Protein AF-A0A7S1V3H7-F1 (afdb_monomer_lite)

Organism: NCBI:txid210454

Sequence (194 aa):
CCPSSNDQQIHNTKDNTVNNDGTNNNNHAANDVPPNDVPPNDVPPNNEPPNNEPPTNDPVITSVREAEPFNEYVENDYILCATFPQVFLFGKAYGCKAGLSPKMIRHLLLQFSTVPQSNTELMFYLFNQQQRHANAQGISSKVKSNPTAFKEFCEMYKSQQFEHITRVAALNPRSKEAKEVLARVQPVLRIAGR

Radius of gyration: 33.1 Å; chains: 1; bounding box: 89×70×66 Å

pLDDT: mean 76.02, std 24.43, range [25.75, 96.62]

Secondary structure (DSSP, 8-state):
--------------------------------PPP--PPP-----------------------PPPSS---TTTSHHHHHHHH-TTT-TTS-----SSSPPHHHHHHHHT-TT-HHHH-HHHHHHHHHHHHHHHHHHHHHHHHHH-HHHHHHHHHHHT-HHHHHHHHHHHH-TTSHHHHHHHHHHHHHHTTTT-

Structure (mmCIF, N/CA/C/O backbone):
data_AF-A0A7S1V3H7-F1
#
_entry.id   AF-A0A7S1V3H7-F1
#
loop_
_atom_site.group_PDB
_atom_site.id
_atom_site.type_symbol
_atom_site.label_atom_id
_atom_site.label_alt_id
_atom_site.label_comp_id
_atom_site.label_asym_id
_atom_site.label_entity_id
_atom_site.label_seq_id
_atom_site.pdbx_PDB_ins_code
_atom_site.Cartn_x
_atom_site.Cartn_y
_atom_site.Cartn_z
_atom_site.occupancy
_atom_site.B_iso_or_equiv
_atom_site.auth_seq_id
_atom_site.auth_comp_id
_atom_site.auth_asym_id
_atom_site.auth_atom_id
_atom_site.pdbx_PDB_model_num
ATOM 1 N N . CYS A 1 1 ? -40.268 -18.344 -18.313 1.00 33.25 1 CYS A N 1
ATOM 2 C CA . CYS A 1 1 ? -41.460 -19.103 -18.728 1.00 33.25 1 CYS A CA 1
ATOM 3 C C . CYS A 1 1 ? -41.075 -20.549 -18.978 1.00 33.25 1 CYS A C 1
ATOM 5 O O . CYS A 1 1 ? -40.151 -20.771 -19.749 1.00 33.25 1 CYS A O 1
ATOM 7 N N . CYS A 1 2 ? -41.838 -21.452 -18.353 1.00 30.77 2 CYS A N 1
ATOM 8 C CA . CYS A 1 2 ? -41.907 -22.905 -18.562 1.00 30.77 2 CYS A CA 1
ATOM 9 C C . CYS A 1 2 ? -40.787 -23.771 -17.914 1.00 30.77 2 CYS A C 1
ATOM 11 O O . CYS A 1 2 ? -39.653 -23.315 -17.827 1.00 30.77 2 CYS A O 1
ATOM 13 N N . PRO A 1 3 ? -41.120 -24.970 -17.379 1.00 39.97 3 PRO A N 1
ATOM 14 C CA . PRO A 1 3 ? -41.586 -25.106 -15.987 1.00 39.97 3 PRO A CA 1
ATOM 15 C C . PRO A 1 3 ? -41.135 -26.413 -15.270 1.00 39.97 3 PRO A C 1
ATOM 17 O O . PRO A 1 3 ? -40.443 -27.252 -15.835 1.00 39.97 3 PRO A O 1
ATOM 20 N N . SER A 1 4 ? -41.661 -26.576 -14.048 1.00 31.66 4 SER A N 1
ATOM 21 C CA . SER A 1 4 ? -42.136 -27.830 -13.428 1.00 31.66 4 SER A CA 1
ATOM 22 C C . SER A 1 4 ? -41.236 -28.591 -12.449 1.00 31.66 4 SER A C 1
ATOM 24 O O . SER A 1 4 ? -40.308 -29.311 -12.802 1.00 31.66 4 SER A O 1
ATOM 26 N N . SER A 1 5 ? -41.670 -28.455 -11.196 1.00 30.78 5 SER A N 1
ATOM 27 C CA . SER A 1 5 ? -41.522 -29.295 -10.014 1.00 30.78 5 SER A CA 1
ATOM 28 C C . SER A 1 5 ? -41.630 -30.805 -10.248 1.00 30.78 5 SER A C 1
ATOM 30 O O . SER A 1 5 ? -42.370 -31.255 -11.119 1.00 30.78 5 SER A O 1
ATOM 32 N N . ASN A 1 6 ? -41.037 -31.570 -9.328 1.00 28.92 6 ASN A N 1
ATOM 33 C CA . ASN A 1 6 ? -41.773 -32.629 -8.641 1.00 28.92 6 ASN A CA 1
ATOM 34 C C . ASN A 1 6 ? -41.181 -32.888 -7.249 1.00 28.92 6 ASN A C 1
ATOM 36 O O . ASN A 1 6 ? -40.019 -33.263 -7.106 1.00 28.92 6 ASN A O 1
ATOM 40 N N . ASP A 1 7 ? -42.029 -32.678 -6.244 1.00 29.70 7 ASP A N 1
ATOM 41 C CA . ASP A 1 7 ? -41.948 -33.283 -4.922 1.00 29.70 7 ASP A CA 1
ATOM 42 C C . ASP A 1 7 ? -42.103 -34.805 -5.035 1.00 29.70 7 ASP A C 1
ATOM 44 O O . ASP A 1 7 ? -42.927 -35.281 -5.815 1.00 29.70 7 ASP A O 1
ATOM 48 N N . GLN A 1 8 ? -41.394 -35.564 -4.196 1.00 31.91 8 GLN A N 1
ATOM 49 C CA . GLN A 1 8 ? -42.034 -36.520 -3.288 1.00 31.91 8 GLN A CA 1
ATOM 50 C C . GLN A 1 8 ? -41.049 -37.078 -2.257 1.00 31.91 8 GLN A C 1
ATOM 52 O O . GLN A 1 8 ? -39.838 -37.151 -2.443 1.00 31.91 8 GLN A O 1
ATOM 57 N N . GLN A 1 9 ? -41.644 -37.405 -1.123 1.00 28.00 9 GLN A N 1
ATOM 58 C CA . GLN A 1 9 ? -41.094 -37.579 0.208 1.00 28.00 9 GLN A CA 1
ATOM 59 C C . GLN A 1 9 ? -41.318 -39.052 0.625 1.00 28.00 9 GLN A C 1
ATOM 61 O O . GLN A 1 9 ? -42.222 -39.693 0.099 1.00 28.00 9 GLN A O 1
ATOM 66 N N . ILE A 1 10 ? -40.594 -39.507 1.662 1.00 29.12 10 ILE A N 1
ATOM 67 C CA . ILE A 1 10 ? -40.968 -40.587 2.613 1.00 29.12 10 ILE A CA 1
ATOM 68 C C . ILE A 1 10 ? -40.657 -42.048 2.192 1.00 29.12 10 ILE A C 1
ATOM 70 O O . ILE A 1 10 ? -41.337 -42.608 1.346 1.00 29.12 10 ILE A O 1
ATOM 74 N N . HIS A 1 11 ? -39.743 -42.735 2.907 1.00 27.27 11 HIS A N 1
ATOM 75 C CA . HIS A 1 11 ? -40.116 -43.668 3.993 1.00 27.27 11 HIS A CA 1
ATOM 76 C C . HIS A 1 11 ? -38.921 -44.153 4.847 1.00 27.27 11 HIS A C 1
ATOM 78 O O . HIS A 1 11 ? -37.815 -44.365 4.362 1.00 27.27 11 HIS A O 1
ATOM 84 N N . ASN A 1 12 ? -39.202 -44.300 6.145 1.00 25.75 12 ASN A N 1
ATOM 85 C CA . ASN A 1 12 ? -38.359 -44.779 7.246 1.00 25.75 12 ASN A CA 1
ATOM 86 C C . ASN A 1 12 ? -37.958 -46.263 7.100 1.00 25.75 12 ASN A C 1
ATOM 88 O O . ASN A 1 12 ? -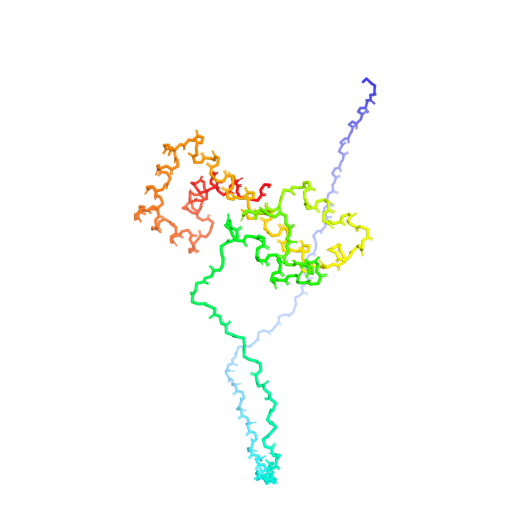38.685 -47.012 6.448 1.00 25.75 12 ASN A O 1
ATOM 92 N N . THR A 1 13 ? -36.973 -46.728 7.895 1.00 26.27 13 THR A N 1
ATOM 93 C CA . THR A 1 13 ? -37.189 -47.662 9.044 1.00 26.27 13 THR A CA 1
ATOM 94 C C . THR A 1 13 ? -35.955 -48.543 9.377 1.00 26.27 13 THR A C 1
ATOM 96 O O . THR A 1 13 ? -35.594 -49.412 8.597 1.00 26.27 13 THR A O 1
ATOM 99 N N . LYS A 1 14 ? -35.445 -48.349 10.611 1.00 28.00 14 LYS A N 1
ATOM 100 C CA . LYS A 1 14 ? -34.888 -49.299 11.616 1.00 28.00 14 LYS A CA 1
ATOM 101 C C . LYS A 1 14 ? -33.485 -49.932 11.508 1.00 28.00 14 LYS A C 1
ATOM 103 O O . LYS A 1 14 ? -33.162 -50.660 10.581 1.00 28.00 14 LYS A O 1
ATOM 108 N N . ASP A 1 15 ? -32.765 -49.698 12.612 1.00 26.89 15 ASP A N 1
ATOM 109 C CA . ASP A 1 15 ? -32.116 -50.645 13.533 1.00 26.89 15 ASP A CA 1
ATOM 110 C C . ASP A 1 15 ? -31.083 -51.652 13.007 1.00 26.89 15 ASP A C 1
ATOM 112 O O . ASP A 1 15 ? -31.410 -52.623 12.334 1.00 26.89 15 ASP A O 1
ATOM 116 N N . ASN A 1 16 ? -29.848 -51.517 13.507 1.00 29.55 16 ASN A N 1
ATOM 117 C CA . ASN A 1 16 ? -29.200 -52.638 14.189 1.00 29.55 16 ASN A CA 1
ATOM 118 C C . ASN A 1 16 ? -28.081 -52.164 15.128 1.00 29.55 16 ASN A C 1
ATOM 120 O O . ASN A 1 16 ? -27.004 -51.752 14.700 1.00 29.55 16 ASN A O 1
ATOM 124 N N . THR A 1 17 ? -28.360 -52.280 16.425 1.00 30.39 17 THR A N 1
ATOM 125 C CA . THR A 1 17 ? -27.386 -52.289 17.517 1.00 30.39 17 THR A CA 1
ATOM 126 C C . THR A 1 17 ? -27.248 -53.740 17.965 1.00 30.39 17 THR A C 1
ATOM 128 O O . THR A 1 17 ? -28.247 -54.324 18.378 1.00 30.39 17 THR A O 1
ATOM 131 N N . VAL A 1 18 ? -26.040 -54.306 17.947 1.00 32.97 18 VAL A N 1
ATOM 132 C CA . VAL A 1 18 ? -25.671 -55.447 18.802 1.00 32.97 18 VAL A CA 1
ATOM 133 C C . VAL A 1 18 ? -24.254 -55.216 19.322 1.00 32.97 18 VAL A C 1
ATOM 135 O O . VAL A 1 18 ? -23.329 -54.957 18.556 1.00 32.97 18 VAL A O 1
ATOM 138 N N . ASN A 1 19 ? -24.158 -55.270 20.648 1.00 27.33 19 ASN A N 1
ATOM 139 C CA . ASN A 1 19 ? -22.975 -55.174 21.495 1.00 27.33 19 ASN A CA 1
ATOM 140 C C . ASN A 1 19 ? -22.393 -56.570 21.806 1.00 27.33 19 ASN A C 1
ATOM 142 O O . ASN A 1 19 ? -23.020 -57.578 21.481 1.00 27.33 19 ASN A O 1
ATOM 146 N N . ASN A 1 20 ? -21.290 -56.546 22.572 1.00 28.77 20 ASN A N 1
ATOM 147 C CA . ASN A 1 20 ? -20.684 -57.581 23.438 1.00 28.77 20 ASN A CA 1
ATOM 148 C C . ASN A 1 20 ? -19.520 -58.359 22.814 1.00 28.77 20 ASN A C 1
ATOM 150 O O . ASN A 1 20 ? -19.583 -58.748 21.656 1.00 28.77 20 ASN A O 1
ATOM 154 N N . ASP A 1 21 ? -18.430 -58.702 23.502 1.00 26.66 21 ASP A N 1
ATOM 155 C CA . ASP A 1 21 ? -17.825 -58.443 24.828 1.00 26.66 21 ASP A CA 1
ATOM 156 C C . ASP A 1 21 ? -16.351 -58.900 24.616 1.00 26.66 21 ASP A C 1
ATOM 158 O O . ASP A 1 21 ? -16.100 -59.808 23.829 1.00 26.66 21 ASP A O 1
ATOM 162 N N . GLY A 1 22 ? -15.290 -58.266 25.113 1.00 26.75 22 GLY A N 1
ATOM 163 C CA . GLY A 1 22 ? -14.937 -58.156 26.521 1.00 26.75 22 GLY A CA 1
ATOM 164 C C . GLY A 1 22 ? -13.910 -59.233 26.913 1.00 26.75 22 GLY A C 1
ATOM 165 O O . GLY A 1 22 ? -14.289 -60.340 27.273 1.00 26.75 22 GLY A O 1
ATOM 166 N N . THR A 1 23 ? -12.619 -58.887 26.943 1.00 29.81 23 THR A N 1
ATOM 167 C CA . THR A 1 23 ? -11.663 -59.496 27.887 1.00 29.81 23 THR A CA 1
ATOM 168 C C . THR A 1 23 ? -10.711 -58.433 28.418 1.00 29.81 23 THR A C 1
ATOM 170 O O . THR A 1 23 ? -9.842 -57.898 27.737 1.00 29.81 23 THR A O 1
ATOM 173 N N . ASN A 1 24 ? -10.980 -58.115 29.676 1.00 27.81 24 ASN A N 1
ATOM 174 C CA . ASN A 1 24 ? -10.261 -57.260 30.597 1.00 27.81 24 ASN A CA 1
ATOM 175 C C . ASN A 1 24 ? -9.004 -57.988 31.103 1.00 27.81 24 ASN A C 1
ATOM 177 O O . ASN A 1 24 ? -9.049 -59.207 31.244 1.00 27.81 24 ASN A O 1
ATOM 181 N N . ASN A 1 25 ? -7.935 -57.254 31.421 1.00 29.55 25 ASN A N 1
ATOM 182 C CA . ASN A 1 25 ? -7.104 -57.518 32.600 1.00 29.55 25 ASN A CA 1
ATOM 183 C C . ASN A 1 25 ? -6.185 -56.319 32.878 1.00 29.55 25 ASN A C 1
ATOM 185 O O . ASN A 1 25 ? -5.195 -56.079 32.189 1.00 29.55 25 ASN A O 1
ATOM 189 N N . ASN A 1 26 ? -6.548 -55.581 33.925 1.00 32.28 26 ASN A N 1
ATOM 190 C CA . ASN A 1 26 ? -5.721 -54.595 34.610 1.00 32.28 26 ASN A CA 1
ATOM 191 C C . ASN A 1 26 ? -4.496 -55.256 35.255 1.00 32.28 26 ASN A C 1
ATOM 193 O O . ASN A 1 26 ? -4.619 -56.359 35.777 1.00 32.28 26 ASN A O 1
ATOM 197 N N . ASN A 1 27 ? -3.381 -54.525 35.343 1.00 33.06 27 ASN A N 1
ATOM 198 C CA . ASN A 1 27 ? -2.621 -54.386 36.588 1.00 33.06 27 ASN A CA 1
ATOM 199 C C . ASN A 1 27 ? -1.748 -53.123 36.548 1.00 33.06 27 ASN A C 1
ATOM 201 O O . ASN A 1 27 ? -1.127 -52.787 35.546 1.00 33.06 27 ASN A O 1
ATOM 205 N N . HIS A 1 28 ? -1.767 -52.416 37.669 1.00 35.31 28 HIS A N 1
ATOM 206 C CA . HIS A 1 28 ? -1.139 -51.134 37.948 1.00 35.31 28 HIS A CA 1
ATOM 207 C C . HIS A 1 28 ? 0.100 -51.398 38.811 1.00 35.31 28 HIS A C 1
ATOM 209 O O . HIS A 1 28 ? -0.070 -52.014 39.859 1.00 35.31 28 HIS A O 1
ATOM 215 N N . ALA A 1 29 ? 1.298 -50.951 38.413 1.00 28.30 29 ALA A N 1
ATOM 216 C CA . ALA A 1 29 ? 2.372 -50.545 39.331 1.00 28.30 29 ALA A CA 1
ATOM 217 C C . ALA A 1 29 ? 3.659 -50.125 38.597 1.00 28.30 29 ALA A C 1
ATOM 219 O O . ALA A 1 29 ? 4.132 -50.823 37.709 1.00 28.30 29 ALA A O 1
ATOM 220 N N . ALA A 1 30 ? 4.243 -49.056 39.140 1.00 30.86 30 ALA A N 1
ATOM 221 C CA . ALA A 1 30 ? 5.670 -48.758 39.240 1.00 30.86 30 ALA A CA 1
ATOM 222 C C . ALA A 1 30 ? 6.426 -48.233 38.004 1.00 30.86 30 ALA A C 1
ATOM 224 O O . ALA A 1 30 ? 6.577 -48.875 36.973 1.00 30.86 30 ALA A O 1
ATOM 225 N N . ASN A 1 31 ? 6.927 -47.015 38.217 1.00 38.22 31 ASN A N 1
ATOM 226 C CA . ASN A 1 31 ? 7.991 -46.306 37.517 1.00 38.22 31 ASN A CA 1
ATOM 227 C C . ASN A 1 31 ? 9.173 -47.210 37.147 1.00 38.22 31 ASN A C 1
ATOM 229 O O . ASN A 1 31 ? 9.545 -48.034 37.970 1.00 38.22 31 ASN A O 1
ATOM 233 N N . ASP A 1 32 ? 9.791 -46.960 35.989 1.00 38.50 32 ASP A N 1
ATOM 234 C CA . ASP A 1 32 ? 11.249 -46.846 35.830 1.00 38.50 32 ASP A CA 1
ATOM 235 C C . ASP A 1 32 ? 11.560 -46.326 34.414 1.00 38.50 32 ASP A C 1
ATOM 237 O O . ASP A 1 32 ? 11.353 -46.999 33.405 1.00 38.50 32 ASP A O 1
ATOM 241 N N . VAL A 1 33 ? 12.014 -45.071 34.338 1.00 46.59 33 VAL A N 1
ATOM 242 C CA . VAL A 1 33 ? 12.617 -44.499 33.128 1.00 46.59 33 VAL A CA 1
ATOM 243 C C . VAL A 1 33 ? 13.994 -45.153 32.976 1.00 46.59 33 VAL A C 1
ATOM 245 O O . VAL A 1 33 ? 14.788 -45.062 33.914 1.00 46.59 33 VAL A O 1
ATOM 248 N N . PRO A 1 34 ? 14.302 -45.817 31.848 1.00 46.28 34 PRO A N 1
ATOM 249 C CA . PRO A 1 34 ? 15.607 -46.435 31.662 1.00 46.28 34 PRO A CA 1
ATOM 250 C C . PRO A 1 34 ? 16.717 -45.364 31.649 1.00 46.28 34 PRO A C 1
ATOM 252 O O . PRO A 1 34 ? 16.497 -44.270 31.117 1.00 46.28 34 PRO A O 1
ATOM 255 N N . PRO A 1 35 ? 17.900 -45.645 32.229 1.00 41.09 35 PRO A N 1
ATOM 256 C CA . PRO A 1 35 ? 19.020 -44.711 32.238 1.00 41.09 35 PRO A CA 1
ATOM 257 C C . PRO A 1 35 ? 19.445 -44.341 30.814 1.00 41.09 35 PRO A C 1
ATOM 259 O O . PRO A 1 35 ? 19.570 -45.202 29.946 1.00 41.09 35 PRO A O 1
ATOM 262 N N . ASN A 1 36 ? 19.685 -43.049 30.584 1.00 44.91 36 ASN A N 1
ATOM 263 C CA . ASN A 1 36 ? 20.357 -42.558 29.385 1.00 44.91 36 ASN A CA 1
ATOM 264 C C . ASN A 1 36 ? 21.805 -43.071 29.371 1.00 44.91 36 ASN A C 1
ATOM 266 O O . ASN A 1 36 ? 22.696 -42.423 29.923 1.00 44.91 36 ASN A O 1
ATOM 270 N N . ASP A 1 37 ? 22.043 -44.199 28.710 1.00 43.44 37 ASP A N 1
ATOM 271 C CA . ASP A 1 37 ? 23.382 -44.636 28.323 1.00 43.44 37 ASP A CA 1
ATOM 272 C C . ASP A 1 37 ? 23.871 -43.761 27.158 1.00 43.44 37 ASP A C 1
ATOM 274 O O . ASP A 1 37 ? 23.740 -44.096 25.981 1.00 43.44 37 ASP A O 1
ATOM 278 N N . VAL A 1 38 ? 24.399 -42.581 27.493 1.00 50.12 38 VAL A N 1
ATOM 279 C CA . VAL A 1 38 ? 25.186 -41.768 26.560 1.00 50.12 38 VAL A CA 1
ATOM 280 C C . VAL A 1 38 ? 26.555 -42.444 26.419 1.00 50.12 38 VAL A C 1
ATOM 282 O O . VAL A 1 38 ? 27.276 -42.534 27.416 1.00 50.12 38 VAL A O 1
ATOM 285 N N . PRO A 1 39 ? 26.942 -42.935 25.227 1.00 52.03 39 PRO A N 1
ATOM 286 C CA . PRO A 1 39 ? 28.278 -43.480 25.028 1.00 52.03 39 PRO A CA 1
ATOM 287 C C . PRO A 1 39 ? 29.333 -42.376 25.228 1.00 52.03 39 PRO A C 1
ATOM 289 O O . PRO A 1 39 ? 29.066 -41.214 24.904 1.00 52.03 39 PRO A O 1
ATOM 292 N N . PRO A 1 40 ? 30.528 -42.698 25.758 1.00 48.56 40 PRO A N 1
ATOM 293 C CA . PRO A 1 40 ? 31.607 -41.728 25.899 1.00 48.56 40 PRO A CA 1
ATOM 294 C C . PRO A 1 40 ? 31.924 -41.087 24.546 1.00 48.56 40 PRO A C 1
ATOM 296 O O . PRO A 1 40 ? 32.085 -41.782 23.546 1.00 48.56 40 PRO A O 1
ATOM 299 N N . ASN A 1 41 ? 31.996 -39.756 24.523 1.00 47.28 41 ASN A N 1
ATOM 300 C CA . ASN A 1 41 ? 32.425 -38.985 23.364 1.00 47.28 41 ASN A CA 1
ATOM 301 C C . ASN A 1 41 ? 33.849 -39.396 22.949 1.00 47.28 41 ASN A C 1
ATOM 303 O O . ASN A 1 41 ? 34.823 -38.871 23.491 1.00 47.28 41 ASN A O 1
ATOM 307 N N . ASP A 1 42 ? 33.973 -40.263 21.948 1.00 47.75 42 ASP A N 1
ATOM 308 C CA . ASP A 1 42 ? 35.193 -40.389 21.154 1.00 47.75 42 ASP A CA 1
ATOM 309 C C . ASP A 1 42 ? 35.283 -39.166 20.230 1.00 47.75 42 ASP A C 1
ATOM 311 O O . ASP A 1 42 ? 34.906 -39.206 19.060 1.00 47.75 42 ASP A O 1
ATOM 315 N N . VAL A 1 43 ? 35.736 -38.032 20.775 1.00 55.75 43 VAL A N 1
ATOM 316 C CA . VAL A 1 43 ? 36.187 -36.898 19.961 1.00 55.75 43 VAL A CA 1
ATOM 317 C C . VAL A 1 43 ? 37.555 -37.285 19.393 1.00 55.75 43 VAL A C 1
ATOM 319 O O . VAL A 1 43 ? 38.511 -37.377 20.169 1.00 55.75 43 VAL A O 1
ATOM 322 N N . PRO A 1 44 ? 37.707 -37.529 18.078 1.00 52.12 44 PRO A N 1
ATOM 323 C CA . PRO A 1 44 ? 39.033 -37.690 17.503 1.00 52.12 44 PRO A CA 1
ATOM 324 C C . PRO A 1 44 ? 39.812 -36.375 17.679 1.00 52.12 44 PRO A C 1
ATOM 326 O O . PRO A 1 44 ? 39.221 -35.298 17.571 1.00 52.12 44 PRO A O 1
ATOM 329 N N . PRO A 1 45 ? 41.125 -36.415 17.962 1.00 49.72 45 PRO A N 1
ATOM 330 C CA . PRO A 1 45 ? 41.917 -35.197 18.061 1.00 49.72 45 PRO A CA 1
ATOM 331 C C . PRO A 1 45 ? 41.836 -34.426 16.737 1.00 49.72 45 PRO A C 1
ATOM 333 O O . PRO A 1 45 ? 42.161 -34.967 15.679 1.00 49.72 45 PRO A O 1
ATOM 336 N N . ASN A 1 46 ? 41.384 -33.169 16.815 1.00 55.25 46 ASN A N 1
ATOM 337 C CA . ASN A 1 46 ? 41.377 -32.207 15.714 1.00 55.25 46 ASN A CA 1
ATOM 338 C C . ASN A 1 46 ? 42.807 -32.000 15.198 1.00 55.25 46 ASN A C 1
ATOM 340 O O . ASN A 1 46 ? 43.519 -31.114 15.663 1.00 55.25 46 ASN A O 1
ATOM 344 N N . ASN A 1 47 ? 43.202 -32.805 14.219 1.00 58.06 47 ASN A N 1
ATOM 345 C CA . ASN A 1 47 ? 44.421 -32.620 13.443 1.00 58.06 47 ASN A CA 1
ATOM 346 C C . ASN A 1 47 ? 44.060 -32.288 11.987 1.00 58.06 47 ASN A C 1
ATOM 348 O O . ASN A 1 47 ? 44.603 -32.885 11.058 1.00 58.06 47 ASN A O 1
ATOM 352 N N . GLU A 1 48 ? 43.134 -31.347 11.775 1.00 54.25 48 GLU A N 1
ATOM 353 C CA . GLU A 1 48 ? 43.047 -30.674 10.477 1.00 54.25 48 GLU A CA 1
ATOM 354 C C . GLU A 1 48 ? 44.308 -29.804 10.308 1.00 54.25 48 GLU A C 1
ATOM 356 O O . GLU A 1 48 ? 44.638 -29.028 11.212 1.00 54.25 48 GLU A O 1
ATOM 361 N N . PRO A 1 49 ? 45.064 -29.939 9.201 1.00 59.03 49 PRO A N 1
ATOM 362 C CA . PRO A 1 49 ? 46.166 -29.031 8.921 1.00 59.03 49 PRO A CA 1
ATOM 363 C C . PRO A 1 49 ? 45.620 -27.599 8.806 1.00 59.03 49 PRO A C 1
ATOM 365 O O . PRO A 1 49 ? 44.482 -27.418 8.374 1.00 59.03 49 PRO A O 1
ATOM 368 N N . PRO A 1 50 ? 46.400 -26.564 9.172 1.00 55.16 50 PRO A N 1
ATOM 369 C CA . PRO A 1 50 ? 45.957 -25.189 9.000 1.00 55.16 50 PRO A CA 1
ATOM 370 C C . PRO A 1 50 ? 45.624 -24.966 7.523 1.00 55.16 50 PRO A C 1
ATOM 372 O O . PRO A 1 50 ? 46.510 -25.059 6.668 1.00 55.16 50 PRO A O 1
ATOM 375 N N . ASN A 1 51 ? 44.348 -24.697 7.231 1.00 57.56 51 ASN A N 1
ATOM 376 C CA . ASN A 1 51 ? 43.892 -24.222 5.931 1.00 57.56 51 ASN A CA 1
ATOM 377 C C . ASN A 1 51 ? 44.561 -22.870 5.662 1.00 57.56 51 ASN A C 1
ATOM 379 O O . ASN A 1 51 ? 44.015 -21.810 5.950 1.00 57.56 51 ASN A O 1
ATOM 383 N N . ASN A 1 52 ? 45.775 -22.916 5.119 1.00 63.09 52 ASN A N 1
ATOM 384 C CA . ASN A 1 52 ? 46.466 -21.775 4.537 1.00 63.09 52 ASN A CA 1
ATOM 385 C C . ASN A 1 52 ? 45.921 -21.533 3.122 1.00 63.09 52 ASN A C 1
ATOM 387 O O . ASN A 1 52 ? 46.691 -21.482 2.161 1.00 63.09 52 ASN A O 1
ATOM 391 N N . GLU A 1 53 ? 44.598 -21.422 2.974 1.00 62.66 53 GLU A N 1
ATOM 392 C CA . GLU A 1 53 ? 44.060 -20.803 1.768 1.00 62.66 53 GLU A CA 1
ATOM 393 C C . GLU A 1 53 ? 44.423 -19.311 1.835 1.00 62.66 53 GLU A C 1
ATOM 395 O O . GLU A 1 53 ? 44.132 -18.652 2.840 1.00 62.66 53 GLU A O 1
ATOM 400 N N . PRO A 1 54 ? 45.136 -18.767 0.831 1.00 66.44 54 PRO A N 1
ATOM 401 C CA . PRO A 1 54 ? 45.428 -17.341 0.794 1.00 66.44 54 PRO A CA 1
ATOM 402 C C . PRO A 1 54 ? 44.101 -16.574 0.840 1.00 66.44 54 PRO A C 1
ATOM 404 O O . PRO A 1 54 ? 43.139 -17.030 0.221 1.00 66.44 54 PRO A O 1
ATOM 407 N N . PRO A 1 55 ? 44.019 -15.425 1.541 1.00 64.06 55 PRO A N 1
ATOM 408 C CA . PRO A 1 55 ? 42.791 -14.647 1.587 1.00 64.06 55 PRO A CA 1
ATOM 409 C C . PRO A 1 55 ? 42.391 -14.306 0.152 1.00 64.06 55 PRO A C 1
ATOM 411 O O . PRO A 1 55 ? 43.061 -13.523 -0.527 1.00 64.06 55 PRO A O 1
ATOM 414 N N . THR A 1 56 ? 41.323 -14.934 -0.331 1.00 63.72 56 THR A N 1
ATOM 415 C CA . THR A 1 56 ? 40.689 -14.570 -1.590 1.00 63.72 56 THR A CA 1
ATOM 416 C C . THR A 1 56 ? 40.200 -13.140 -1.414 1.00 63.72 56 THR A C 1
ATOM 418 O O . THR A 1 56 ? 39.241 -12.888 -0.687 1.00 63.72 56 THR A O 1
ATOM 421 N N . ASN A 1 57 ? 40.899 -12.189 -2.043 1.00 70.81 57 ASN A N 1
ATOM 422 C CA . ASN A 1 57 ? 40.552 -10.763 -2.124 1.00 70.81 57 ASN A CA 1
ATOM 423 C C . ASN A 1 57 ? 39.268 -10.526 -2.946 1.00 70.81 57 ASN A C 1
ATOM 425 O O . ASN A 1 57 ? 39.130 -9.499 -3.615 1.00 70.81 57 ASN A O 1
ATOM 429 N N . ASP A 1 58 ? 38.337 -11.475 -2.935 1.00 76.81 58 ASP A N 1
ATOM 430 C CA . ASP A 1 58 ? 37.060 -11.308 -3.595 1.00 76.81 58 ASP A CA 1
ATOM 431 C C . ASP A 1 58 ? 36.290 -10.228 -2.832 1.00 76.81 58 ASP A C 1
ATOM 433 O O . ASP A 1 58 ? 36.162 -10.305 -1.603 1.00 76.81 58 ASP A O 1
ATOM 437 N N . PRO A 1 59 ? 35.810 -9.179 -3.519 1.00 76.25 59 PRO A N 1
ATOM 438 C CA . PRO A 1 59 ? 35.050 -8.137 -2.862 1.00 76.25 59 PRO A CA 1
ATOM 439 C C . PRO A 1 59 ? 33.807 -8.774 -2.244 1.00 76.25 59 PRO A C 1
ATOM 441 O O . PRO A 1 59 ? 32.914 -9.245 -2.949 1.00 76.25 59 PRO A O 1
ATOM 444 N N . VAL A 1 60 ? 33.749 -8.787 -0.912 1.00 80.88 60 VAL A N 1
ATOM 445 C CA . VAL A 1 60 ? 32.556 -9.215 -0.185 1.00 80.88 60 VAL A CA 1
ATOM 446 C C . VAL A 1 60 ? 31.442 -8.238 -0.541 1.00 80.88 60 VAL A C 1
ATOM 448 O O . VAL A 1 60 ? 31.437 -7.086 -0.101 1.00 80.88 60 VAL A O 1
ATOM 451 N N . ILE A 1 61 ? 30.499 -8.689 -1.367 1.00 81.25 61 ILE A N 1
ATOM 452 C CA . ILE A 1 61 ? 29.313 -7.909 -1.711 1.00 81.25 61 ILE A CA 1
ATOM 453 C C . ILE A 1 61 ? 28.450 -7.838 -0.452 1.00 81.25 61 ILE A C 1
ATOM 455 O O . ILE A 1 61 ? 27.796 -8.807 -0.068 1.00 81.25 61 ILE A O 1
ATOM 459 N N . THR A 1 62 ? 28.466 -6.686 0.213 1.00 79.44 62 THR A N 1
ATOM 460 C CA . THR A 1 62 ? 27.615 -6.422 1.374 1.00 79.44 62 THR A CA 1
ATOM 461 C C . THR A 1 62 ? 26.386 -5.635 0.932 1.00 79.44 62 THR A C 1
ATOM 463 O O . THR A 1 62 ? 26.483 -4.579 0.313 1.00 79.44 62 THR A O 1
ATOM 466 N N . SER A 1 63 ? 25.198 -6.162 1.234 1.00 79.12 63 SER A N 1
ATOM 467 C CA . SER A 1 63 ? 23.943 -5.431 1.048 1.00 79.12 63 SER A CA 1
ATOM 468 C C . SER A 1 63 ? 23.756 -4.479 2.225 1.00 79.12 63 SER A C 1
ATOM 470 O O . SER A 1 63 ? 23.381 -4.911 3.316 1.00 79.12 63 SER A O 1
ATOM 472 N N . VAL A 1 64 ? 23.982 -3.186 2.013 1.00 77.81 64 VAL A N 1
ATOM 473 C CA . VAL A 1 64 ? 23.650 -2.157 3.006 1.00 77.81 64 VAL A CA 1
ATOM 474 C C . VAL A 1 64 ? 22.181 -1.764 2.878 1.00 77.81 64 VAL A C 1
ATOM 476 O O . VAL A 1 64 ? 21.650 -1.648 1.776 1.00 77.81 64 VAL A O 1
ATOM 479 N N . ARG A 1 65 ? 21.500 -1.597 4.012 1.00 80.88 65 ARG A N 1
ATOM 480 C CA . ARG A 1 65 ? 20.162 -1.000 4.049 1.00 80.88 65 ARG A CA 1
ATOM 481 C C . ARG A 1 65 ? 20.322 0.485 4.332 1.00 80.88 65 ARG A C 1
ATOM 483 O O . ARG A 1 65 ? 21.084 0.848 5.227 1.00 80.88 65 ARG A O 1
ATOM 490 N N . GLU A 1 66 ? 19.620 1.321 3.581 1.00 80.81 66 GLU A N 1
ATOM 491 C CA . GLU A 1 66 ? 19.532 2.743 3.904 1.00 80.81 66 GLU A CA 1
ATOM 492 C C . GLU A 1 66 ? 18.777 2.942 5.227 1.00 80.81 66 GLU A C 1
ATOM 494 O O . GLU A 1 66 ? 17.989 2.088 5.644 1.00 80.81 66 GLU A O 1
ATOM 499 N N . ALA A 1 67 ? 19.057 4.057 5.907 1.00 88.25 67 ALA A N 1
ATOM 500 C CA . ALA A 1 67 ? 18.421 4.385 7.183 1.00 88.25 67 ALA A CA 1
ATOM 501 C C . ALA A 1 67 ? 16.905 4.596 7.032 1.00 88.25 67 ALA A C 1
ATOM 503 O O . ALA A 1 67 ? 16.147 4.263 7.941 1.00 88.25 67 ALA A O 1
ATOM 504 N N . GLU A 1 68 ? 16.476 5.098 5.872 1.00 87.75 68 GLU A N 1
ATOM 505 C CA . GLU A 1 68 ? 15.081 5.390 5.564 1.00 87.75 68 GLU A CA 1
ATOM 506 C C . GLU A 1 68 ? 14.538 4.395 4.526 1.00 87.75 68 GLU A C 1
ATOM 508 O O . GLU A 1 68 ? 15.166 4.179 3.487 1.00 87.75 68 GLU A O 1
ATOM 513 N N . PRO A 1 69 ? 13.378 3.762 4.771 1.00 86.31 69 PRO A N 1
ATOM 514 C CA . PRO A 1 69 ? 12.746 2.894 3.789 1.00 86.31 69 PRO A CA 1
ATOM 515 C C . PRO A 1 69 ? 12.082 3.708 2.668 1.00 86.31 69 PRO A C 1
ATOM 517 O O . PRO A 1 69 ? 11.448 4.731 2.923 1.00 86.31 69 PRO A O 1
ATOM 520 N N . PHE A 1 70 ? 12.128 3.193 1.437 1.00 88.00 70 PHE A N 1
ATOM 521 C CA . PHE A 1 70 ? 11.410 3.795 0.310 1.00 88.00 70 PHE A CA 1
ATOM 522 C C . PHE A 1 70 ? 9.889 3.745 0.492 1.00 88.00 70 PHE A C 1
ATOM 524 O O . PHE A 1 70 ? 9.316 2.734 0.916 1.00 88.00 70 PHE A O 1
ATOM 531 N N . ASN A 1 71 ? 9.219 4.827 0.097 1.00 89.81 71 ASN A N 1
ATOM 532 C CA . ASN A 1 71 ? 7.772 4.965 0.168 1.00 89.81 71 ASN A CA 1
ATOM 533 C C . ASN A 1 71 ? 7.115 4.735 -1.200 1.00 89.81 71 ASN A C 1
ATOM 535 O O . ASN A 1 71 ? 7.151 5.590 -2.086 1.00 89.81 71 ASN A O 1
ATOM 539 N N . GLU A 1 72 ? 6.389 3.624 -1.339 1.00 89.69 72 GLU A N 1
ATOM 540 C CA . GLU A 1 72 ? 5.682 3.270 -2.580 1.00 89.69 72 GLU A CA 1
ATOM 541 C C . GLU A 1 72 ? 4.605 4.270 -3.032 1.00 89.69 72 GLU A C 1
ATOM 543 O O . GLU A 1 72 ? 4.184 4.239 -4.184 1.00 89.69 72 GLU A O 1
ATOM 548 N N . TYR A 1 73 ? 4.118 5.149 -2.156 1.00 89.88 73 TYR A N 1
ATOM 549 C CA . TYR A 1 73 ? 3.113 6.153 -2.521 1.00 89.88 73 TYR A CA 1
ATOM 550 C C . TYR A 1 73 ? 3.724 7.403 -3.164 1.00 89.88 73 TYR A C 1
ATOM 552 O O . TYR A 1 73 ? 2.988 8.238 -3.700 1.00 89.88 73 TYR A O 1
ATOM 560 N N . VAL A 1 74 ? 5.050 7.544 -3.093 1.00 90.00 74 VAL A N 1
ATOM 561 C CA . VAL A 1 74 ? 5.789 8.712 -3.587 1.00 90.00 74 VAL A CA 1
ATOM 562 C C . VAL A 1 74 ? 6.847 8.315 -4.618 1.00 90.00 74 VAL A C 1
ATOM 564 O O . VAL A 1 74 ? 7.010 9.014 -5.619 1.00 90.00 74 VAL A O 1
ATOM 567 N N . GLU A 1 75 ? 7.528 7.193 -4.395 1.00 91.38 75 GLU A N 1
ATOM 568 C CA . GLU A 1 75 ? 8.761 6.789 -5.082 1.00 91.38 75 GLU A CA 1
ATOM 569 C C . GLU A 1 75 ? 8.574 5.527 -5.938 1.00 91.38 75 GLU A C 1
ATOM 571 O O . GLU A 1 75 ? 9.546 4.868 -6.302 1.00 91.38 75 GLU A O 1
ATOM 576 N N . ASN A 1 76 ? 7.329 5.177 -6.286 1.00 92.62 76 ASN A N 1
ATOM 577 C CA . ASN A 1 76 ? 7.028 3.913 -6.964 1.00 92.62 76 ASN A CA 1
ATOM 578 C C . ASN A 1 76 ? 7.795 3.715 -8.278 1.00 92.62 76 ASN A C 1
ATOM 580 O O . ASN A 1 76 ? 8.236 2.609 -8.575 1.00 92.62 76 ASN A O 1
ATOM 584 N N . ASP A 1 77 ? 7.958 4.782 -9.066 1.00 92.50 77 ASP A N 1
ATOM 585 C CA . ASP A 1 77 ? 8.697 4.721 -10.330 1.00 92.50 77 ASP A CA 1
ATOM 586 C C . ASP A 1 77 ? 10.146 4.267 -10.113 1.00 92.50 77 ASP A C 1
ATOM 588 O O . ASP A 1 77 ? 10.622 3.365 -10.797 1.00 92.50 77 ASP A O 1
ATOM 592 N N . TYR A 1 78 ? 10.812 4.830 -9.100 1.00 92.38 78 TYR A N 1
ATOM 593 C CA . TYR A 1 78 ? 12.171 4.446 -8.735 1.00 92.38 78 TYR A CA 1
ATOM 594 C C . TYR A 1 78 ? 12.222 3.021 -8.184 1.00 92.38 78 TYR A C 1
ATOM 596 O O . TYR A 1 78 ? 13.056 2.236 -8.626 1.00 92.38 78 TYR A O 1
ATOM 604 N N . ILE A 1 79 ? 11.300 2.656 -7.285 1.00 93.12 79 ILE A N 1
ATOM 605 C CA . ILE A 1 79 ? 11.231 1.304 -6.708 1.00 93.12 79 ILE A CA 1
ATOM 606 C C . ILE A 1 79 ? 11.092 0.252 -7.814 1.00 93.12 79 ILE A C 1
ATOM 608 O O . ILE A 1 79 ? 11.808 -0.748 -7.797 1.00 93.12 79 ILE A O 1
ATOM 612 N N . LEU A 1 80 ? 10.219 0.479 -8.799 1.00 94.19 80 LEU A N 1
ATOM 613 C CA . LEU A 1 80 ? 10.040 -0.426 -9.935 1.00 94.19 80 LEU A CA 1
ATOM 614 C C . LEU A 1 80 ? 11.326 -0.566 -10.756 1.00 94.19 80 LEU A C 1
ATOM 616 O O . LEU A 1 80 ? 11.736 -1.687 -11.055 1.00 94.19 80 LEU A O 1
ATOM 620 N N . CYS A 1 81 ? 11.975 0.552 -11.083 1.00 94.69 81 CYS A N 1
ATOM 621 C CA . CYS A 1 81 ? 13.209 0.559 -11.865 1.00 94.69 81 CYS A CA 1
ATOM 622 C C . CYS A 1 81 ? 14.388 -0.094 -11.132 1.00 94.69 81 CYS A C 1
ATOM 624 O O . CYS A 1 81 ? 15.146 -0.840 -11.745 1.00 94.69 81 CYS A O 1
ATOM 626 N N . ALA A 1 82 ? 14.528 0.163 -9.830 1.00 92.69 82 ALA A N 1
ATOM 627 C CA . ALA A 1 82 ? 15.601 -0.379 -9.004 1.00 92.69 82 ALA A CA 1
ATOM 628 C C . ALA A 1 82 ? 15.406 -1.872 -8.696 1.00 92.69 82 ALA A C 1
ATOM 630 O O . ALA A 1 82 ? 16.378 -2.619 -8.650 1.00 92.69 82 ALA A O 1
ATOM 631 N N . THR A 1 83 ? 14.157 -2.317 -8.513 1.00 93.81 83 THR A N 1
ATOM 632 C CA . THR A 1 83 ? 13.846 -3.720 -8.184 1.00 93.81 83 THR A CA 1
ATOM 633 C C . THR A 1 83 ? 13.833 -4.611 -9.427 1.00 93.81 83 THR A C 1
ATOM 635 O O . THR A 1 83 ? 14.242 -5.767 -9.359 1.00 93.81 83 THR A O 1
ATOM 638 N N . PHE A 1 84 ? 13.384 -4.084 -10.573 1.00 95.25 84 PHE A N 1
ATOM 639 C CA . PHE A 1 84 ? 13.240 -4.844 -11.819 1.00 95.25 84 PHE A CA 1
ATOM 640 C C . PHE A 1 84 ? 14.003 -4.197 -12.990 1.00 95.25 84 PHE A C 1
ATOM 642 O O . PHE A 1 84 ? 13.393 -3.866 -14.017 1.00 95.25 84 PHE A O 1
ATOM 649 N N . PRO A 1 85 ? 15.335 -4.027 -12.890 1.00 94.12 85 PRO A N 1
ATOM 650 C CA . PRO A 1 85 ? 16.137 -3.380 -13.932 1.00 94.12 85 PRO A CA 1
ATOM 651 C C . PRO A 1 85 ? 16.062 -4.104 -15.287 1.00 94.12 85 PRO A C 1
ATOM 653 O O . PRO A 1 85 ? 16.110 -3.471 -16.338 1.00 94.12 85 PRO A O 1
ATOM 656 N N . GLN A 1 86 ? 15.863 -5.423 -15.286 1.00 92.62 86 GLN A N 1
ATOM 657 C CA . GLN A 1 86 ? 15.655 -6.243 -16.483 1.00 92.62 86 GLN A CA 1
ATOM 658 C C . GLN A 1 86 ? 14.343 -5.933 -17.220 1.00 92.62 86 GLN A C 1
ATOM 660 O O . GLN A 1 86 ? 14.218 -6.214 -18.410 1.00 92.62 86 GLN A O 1
ATOM 665 N N . VAL A 1 87 ? 13.359 -5.363 -16.521 1.00 94.81 87 VAL A N 1
ATOM 666 C CA . VAL A 1 87 ? 12.080 -4.926 -17.097 1.00 94.81 87 VAL A CA 1
ATOM 667 C C . VAL A 1 87 ? 12.149 -3.450 -17.496 1.00 94.81 87 VAL A C 1
ATOM 669 O O . VAL A 1 87 ? 11.670 -3.076 -18.565 1.00 94.81 87 VAL A O 1
ATOM 672 N N . PHE A 1 88 ? 12.785 -2.620 -16.667 1.00 93.75 88 PHE A N 1
ATOM 673 C CA . PHE A 1 88 ? 12.875 -1.169 -16.838 1.00 93.75 88 PHE A CA 1
ATOM 674 C C . PHE A 1 88 ? 14.309 -0.721 -17.150 1.00 93.75 88 PHE A C 1
ATOM 676 O O . PHE A 1 88 ? 14.893 0.090 -16.434 1.00 93.75 88 PHE A O 1
ATOM 683 N N . LEU A 1 89 ? 14.868 -1.226 -18.253 1.00 91.06 89 LEU A N 1
ATOM 684 C CA . LEU A 1 89 ? 16.287 -1.062 -18.604 1.00 91.06 89 LEU A CA 1
ATOM 685 C C . LEU A 1 89 ? 16.758 0.401 -18.680 1.00 91.06 89 LEU A C 1
ATOM 687 O O . LEU A 1 89 ? 17.907 0.708 -18.381 1.00 91.06 89 LEU A O 1
ATOM 691 N N . PHE A 1 90 ? 15.867 1.315 -19.066 1.00 90.88 90 PHE A N 1
ATOM 692 C CA . PHE A 1 90 ? 16.178 2.742 -19.195 1.00 90.88 90 PHE A CA 1
ATOM 693 C C . PHE A 1 90 ? 15.958 3.542 -17.903 1.00 90.88 90 PHE A C 1
ATOM 695 O O . PHE A 1 90 ? 15.932 4.770 -17.947 1.00 90.88 90 PHE A O 1
ATOM 702 N N . GLY A 1 91 ? 15.752 2.869 -16.764 1.00 90.50 91 GLY A N 1
ATOM 703 C CA . GLY A 1 91 ? 15.576 3.520 -15.463 1.00 90.50 91 GLY A CA 1
ATOM 704 C C . GLY A 1 91 ? 14.302 4.360 -15.357 1.00 90.50 91 GLY A C 1
ATOM 705 O O . GLY A 1 91 ? 14.211 5.241 -14.505 1.00 90.50 91 GLY A O 1
ATOM 706 N N . LYS A 1 92 ? 13.319 4.112 -16.228 1.00 91.19 92 LYS A N 1
ATOM 707 C CA . LYS A 1 92 ? 12.040 4.820 -16.252 1.00 91.19 92 LYS A CA 1
ATOM 708 C C . LYS A 1 92 ? 10.900 3.832 -16.431 1.00 91.19 92 LYS A C 1
ATOM 710 O O . LYS A 1 92 ? 10.881 3.094 -17.418 1.00 91.19 92 LYS A O 1
ATOM 715 N N . ALA A 1 93 ? 9.943 3.860 -15.510 1.00 91.31 93 ALA A N 1
ATOM 716 C CA . ALA A 1 93 ? 8.727 3.073 -15.619 1.00 91.31 93 ALA A CA 1
ATOM 717 C C . ALA A 1 93 ? 7.603 3.927 -16.229 1.00 91.31 93 ALA A C 1
ATOM 719 O O . ALA A 1 93 ? 7.606 4.209 -17.427 1.00 91.31 93 ALA A O 1
ATOM 720 N N . TYR A 1 94 ? 6.644 4.365 -15.419 1.00 90.19 94 TYR A N 1
ATOM 721 C CA . TYR A 1 94 ? 5.413 5.026 -15.866 1.00 90.19 94 TYR A CA 1
ATOM 722 C C . TYR A 1 94 ? 5.286 6.486 -15.404 1.00 90.19 94 TYR A C 1
ATOM 724 O O . TYR A 1 94 ? 4.258 7.120 -15.648 1.00 90.19 94 TYR A O 1
ATOM 732 N N . GLY A 1 95 ? 6.298 7.031 -14.724 1.00 86.31 95 GLY A N 1
ATOM 733 C CA . GLY A 1 95 ? 6.282 8.376 -14.143 1.00 86.31 95 GLY A CA 1
ATOM 734 C C . GLY A 1 95 ? 5.235 8.545 -13.039 1.00 86.31 95 GLY A C 1
ATOM 735 O O . GLY A 1 95 ? 4.785 9.660 -12.773 1.00 86.31 95 GLY A O 1
ATOM 736 N N . CYS A 1 96 ? 4.794 7.443 -12.431 1.00 82.25 96 CYS A N 1
ATOM 737 C CA . CYS A 1 96 ? 3.752 7.442 -11.412 1.00 82.25 96 CYS A CA 1
ATOM 738 C C . CYS A 1 96 ? 4.366 7.472 -10.018 1.00 82.25 96 CYS A C 1
ATOM 740 O O . CYS A 1 96 ? 5.231 6.664 -9.697 1.00 82.25 96 CYS A O 1
ATOM 742 N N . LYS A 1 97 ? 3.871 8.380 -9.171 1.00 78.69 97 LYS A N 1
ATOM 743 C CA . LYS A 1 97 ? 4.299 8.465 -7.767 1.00 78.69 97 LYS A CA 1
ATOM 744 C C . LYS A 1 97 ? 3.773 7.298 -6.928 1.00 78.69 97 LYS A C 1
ATOM 746 O O . LYS A 1 97 ? 4.471 6.818 -6.051 1.00 78.69 97 LYS A O 1
ATOM 751 N N . ALA A 1 98 ? 2.563 6.835 -7.237 1.00 83.50 98 ALA A N 1
ATOM 752 C CA . ALA A 1 98 ? 1.892 5.725 -6.568 1.00 83.50 98 ALA A CA 1
ATOM 753 C C . ALA A 1 98 ? 1.839 4.473 -7.466 1.00 83.50 98 ALA A C 1
ATOM 755 O O . ALA A 1 98 ? 2.413 4.441 -8.558 1.00 83.50 98 ALA A O 1
ATOM 756 N N . GLY A 1 99 ? 1.099 3.460 -7.014 1.00 86.12 99 GLY A N 1
ATOM 757 C CA . GLY A 1 99 ? 0.857 2.215 -7.737 1.00 86.12 99 GLY A CA 1
ATOM 758 C C . GLY A 1 99 ? 0.337 2.408 -9.160 1.00 86.12 99 GLY A C 1
ATOM 759 O O . GLY A 1 99 ? -0.387 3.359 -9.469 1.00 86.12 99 GLY A O 1
ATOM 760 N N . LEU A 1 100 ? 0.722 1.477 -10.033 1.00 91.56 100 LEU A N 1
ATOM 761 C CA . LEU A 1 100 ? 0.338 1.498 -11.439 1.00 91.56 100 LEU A CA 1
ATOM 762 C C . LEU A 1 100 ? -1.177 1.335 -11.595 1.00 91.56 100 LEU A C 1
ATOM 764 O O . LEU A 1 100 ? -1.809 0.499 -10.948 1.00 91.56 100 LEU A O 1
ATOM 768 N N . SER A 1 101 ? -1.769 2.110 -12.504 1.00 90.81 101 SER A N 1
ATOM 769 C CA . SER A 1 101 ? -3.184 1.932 -12.841 1.00 90.81 101 SER A CA 1
ATOM 770 C C . SER A 1 101 ? -3.4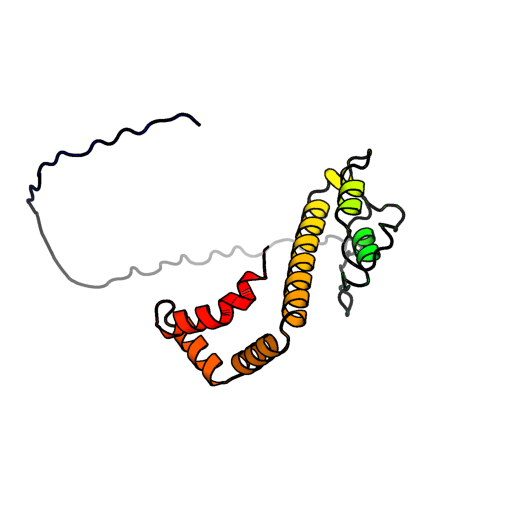18 0.580 -13.534 1.00 90.81 101 SER A C 1
ATOM 772 O O . SER A 1 101 ? -2.520 0.087 -14.222 1.00 90.81 101 SER A O 1
ATOM 774 N N . PRO A 1 102 ? -4.635 0.006 -13.485 1.00 92.31 102 PRO A N 1
ATOM 775 C CA . PRO A 1 102 ? -4.935 -1.241 -14.194 1.00 92.31 102 PRO A CA 1
ATOM 776 C C . PRO A 1 102 ? -4.622 -1.182 -15.697 1.00 92.31 102 PRO A C 1
ATOM 778 O O . PRO A 1 102 ? -4.202 -2.173 -16.288 1.00 92.31 102 PRO A O 1
ATOM 781 N N . LYS A 1 103 ? -4.771 -0.004 -16.320 1.00 93.62 103 LYS A N 1
ATOM 782 C CA . LYS A 1 103 ? -4.412 0.221 -17.729 1.00 93.62 103 LYS A CA 1
ATOM 783 C C . LYS A 1 103 ? -2.902 0.122 -17.957 1.00 93.62 103 LYS A C 1
ATOM 785 O O . LYS A 1 103 ? -2.485 -0.467 -18.947 1.00 93.62 103 LYS A O 1
ATOM 790 N N . MET A 1 104 ? -2.103 0.668 -17.043 1.00 93.81 104 MET A N 1
ATOM 791 C CA . MET A 1 104 ? -0.638 0.602 -17.091 1.00 93.81 104 MET A CA 1
ATOM 792 C C . MET A 1 104 ? -0.128 -0.806 -16.806 1.00 93.81 104 MET A C 1
ATOM 794 O O . MET A 1 104 ? 0.717 -1.294 -17.541 1.00 93.81 104 MET A O 1
ATOM 798 N N . ILE A 1 105 ? -0.694 -1.491 -15.808 1.00 94.38 105 ILE A N 1
ATOM 799 C CA . ILE A 1 105 ? -0.383 -2.900 -15.532 1.00 94.38 105 ILE A CA 1
ATOM 800 C C . ILE A 1 105 ? -0.688 -3.742 -16.772 1.00 94.38 105 ILE A C 1
ATOM 802 O O . ILE A 1 105 ? 0.157 -4.504 -17.229 1.00 94.38 105 ILE A O 1
ATOM 806 N N . ARG A 1 106 ? -1.864 -3.552 -17.382 1.00 95.00 106 ARG A N 1
ATOM 807 C CA . ARG A 1 106 ? -2.223 -4.241 -18.625 1.00 95.00 106 ARG A CA 1
ATOM 808 C C . ARG A 1 106 ? -1.255 -3.916 -19.764 1.00 95.00 106 ARG A C 1
ATOM 810 O O . ARG A 1 106 ? -0.908 -4.816 -20.516 1.00 95.00 106 ARG A O 1
ATOM 817 N N . HIS A 1 107 ? -0.837 -2.659 -19.909 1.00 94.62 107 HIS A N 1
ATOM 818 C CA . HIS A 1 107 ? 0.145 -2.274 -20.922 1.00 94.62 107 HIS A CA 1
ATOM 819 C C . HIS A 1 107 ? 1.496 -2.967 -20.699 1.00 94.62 107 HIS A C 1
ATOM 821 O O . HIS A 1 107 ? 2.036 -3.536 -21.642 1.00 94.62 107 HIS A O 1
ATOM 827 N N . LEU A 1 108 ? 1.984 -2.983 -19.455 1.00 94.75 108 LEU A N 1
ATOM 828 C CA . LEU A 1 108 ? 3.241 -3.616 -19.060 1.00 94.75 108 LEU A CA 1
ATOM 829 C C . LEU A 1 108 ? 3.228 -5.123 -19.339 1.00 94.75 108 LEU A C 1
ATOM 831 O O . LEU A 1 108 ? 4.150 -5.652 -19.950 1.00 94.75 108 LEU A O 1
ATOM 835 N N . LEU A 1 109 ? 2.167 -5.812 -18.919 1.00 95.12 109 LEU A N 1
ATOM 836 C CA . LEU A 1 109 ? 2.070 -7.268 -19.036 1.00 95.12 109 LEU A CA 1
ATOM 837 C C . LEU A 1 109 ? 1.794 -7.742 -20.468 1.00 95.12 109 LEU A C 1
ATOM 839 O O . LEU A 1 109 ? 2.134 -8.868 -20.802 1.00 95.12 109 LEU A O 1
ATOM 843 N N . LEU A 1 110 ? 1.196 -6.903 -21.319 1.00 95.06 110 LEU A N 1
ATOM 844 C CA . LEU A 1 110 ? 0.927 -7.228 -22.727 1.00 95.06 110 LEU A CA 1
ATOM 845 C C . LEU A 1 110 ? 1.984 -6.665 -23.685 1.00 95.06 110 LEU A C 1
ATOM 847 O O . LEU A 1 110 ? 1.756 -6.604 -24.895 1.00 95.06 110 LEU A O 1
ATOM 851 N N . GLN A 1 111 ? 3.127 -6.221 -23.164 1.00 92.00 111 GLN A N 1
ATOM 852 C CA . GLN A 1 111 ? 4.233 -5.772 -23.994 1.00 92.00 111 GLN A CA 1
ATOM 853 C C . GLN A 1 111 ? 4.782 -6.939 -24.829 1.00 92.00 111 GLN A C 1
ATOM 855 O O . GLN A 1 111 ? 4.961 -8.047 -24.328 1.00 92.00 111 GLN A O 1
ATOM 860 N N . PHE A 1 112 ? 5.105 -6.667 -26.097 1.00 92.88 112 PHE A N 1
ATOM 861 C CA . PHE A 1 112 ? 5.576 -7.666 -27.066 1.00 92.88 112 PHE A CA 1
ATOM 862 C C . PHE A 1 112 ? 6.747 -8.525 -26.567 1.00 92.88 112 PHE A C 1
ATOM 864 O O . PHE A 1 112 ? 6.814 -9.708 -26.879 1.00 92.88 112 PHE A O 1
ATOM 871 N N . SER A 1 113 ? 7.661 -7.950 -25.780 1.00 88.50 113 SER A N 1
ATOM 872 C CA . SER A 1 113 ? 8.834 -8.665 -25.274 1.00 88.50 113 SER A CA 1
ATOM 873 C C . SER A 1 113 ? 8.482 -9.797 -24.308 1.00 88.50 113 SER A C 1
ATOM 875 O O . SER A 1 113 ? 9.326 -10.652 -24.068 1.00 88.50 113 SER A O 1
ATOM 877 N N . THR A 1 114 ? 7.273 -9.816 -23.732 1.00 90.81 114 THR A N 1
ATOM 878 C CA . THR A 1 114 ? 6.799 -10.760 -22.698 1.00 90.81 114 THR A CA 1
ATOM 879 C C . THR A 1 114 ? 7.648 -10.833 -21.421 1.00 90.81 114 THR A C 1
ATOM 881 O O . THR A 1 114 ? 7.193 -11.409 -20.439 1.00 90.81 114 THR A O 1
ATOM 884 N N . VAL A 1 115 ? 8.808 -10.163 -21.372 1.00 93.81 115 VAL A N 1
ATOM 885 C CA . VAL A 1 115 ? 9.718 -10.082 -20.217 1.00 93.81 115 VAL A CA 1
ATOM 886 C C . VAL A 1 115 ? 8.990 -9.701 -18.921 1.00 93.81 115 VAL A C 1
ATOM 888 O O . VAL A 1 115 ? 9.194 -10.387 -17.916 1.00 93.81 115 VAL A O 1
ATOM 891 N N . PRO A 1 116 ? 8.104 -8.679 -18.898 1.00 94.00 116 PRO A N 1
ATOM 892 C CA . PRO A 1 116 ? 7.394 -8.319 -17.673 1.00 94.00 116 PRO A CA 1
ATOM 893 C C . PRO A 1 116 ? 6.385 -9.394 -17.247 1.00 94.00 116 PRO A C 1
ATOM 895 O O . PRO A 1 116 ? 6.201 -9.625 -16.058 1.00 94.00 116 PRO A O 1
ATOM 898 N N . GLN A 1 117 ? 5.749 -10.068 -18.211 1.00 95.31 117 GLN A N 1
ATOM 899 C CA . GLN A 1 117 ? 4.767 -11.127 -17.965 1.00 95.31 117 GLN A CA 1
ATOM 900 C C . GLN A 1 117 ? 5.426 -12.413 -17.452 1.00 95.31 117 GLN A C 1
ATOM 902 O O . GLN A 1 117 ? 4.874 -13.088 -16.591 1.00 95.31 117 GLN A O 1
ATOM 907 N N . SER A 1 118 ? 6.601 -12.764 -17.978 1.00 95.19 118 SER A N 1
ATOM 908 C CA . SER A 1 118 ? 7.362 -13.941 -17.545 1.00 95.19 118 SER A CA 1
ATOM 909 C C . SER A 1 118 ? 8.036 -13.756 -16.184 1.00 95.19 118 SER A C 1
ATOM 911 O O . SER A 1 118 ? 8.508 -14.725 -15.597 1.00 95.19 118 SER A O 1
ATOM 913 N N . ASN A 1 119 ? 8.110 -12.521 -15.682 1.00 96.12 119 ASN A N 1
ATOM 914 C CA . ASN A 1 119 ? 8.705 -12.226 -14.389 1.00 96.12 119 ASN A CA 1
ATOM 915 C C . ASN A 1 119 ? 7.673 -12.412 -13.264 1.00 96.12 119 ASN A C 1
ATOM 917 O O . ASN A 1 119 ? 6.897 -11.512 -12.937 1.00 96.12 119 ASN A O 1
ATOM 921 N N . THR A 1 120 ? 7.698 -13.592 -12.648 1.00 95.88 120 THR A N 1
ATOM 922 C CA . THR A 1 120 ? 6.805 -13.966 -11.547 1.00 95.88 120 THR A CA 1
ATOM 923 C C . THR A 1 120 ? 6.926 -13.032 -10.337 1.00 95.88 120 THR A C 1
ATOM 925 O O . THR A 1 120 ? 5.916 -12.697 -9.719 1.00 95.88 120 THR A O 1
ATOM 928 N N . GLU A 1 121 ? 8.133 -12.563 -10.008 1.00 96.62 121 GLU A N 1
ATOM 929 C CA . GLU A 1 121 ? 8.359 -11.645 -8.883 1.00 96.62 121 GLU A CA 1
ATOM 930 C C . GLU A 1 121 ? 7.687 -10.294 -9.125 1.00 96.62 121 GLU A C 1
ATOM 932 O O . GLU A 1 121 ? 6.992 -9.782 -8.246 1.00 96.62 121 GLU A O 1
ATOM 937 N N . LEU A 1 122 ? 7.815 -9.754 -10.342 1.00 95.81 122 LEU A N 1
ATOM 938 C CA . LEU A 1 122 ? 7.115 -8.536 -10.744 1.00 95.81 122 LEU A CA 1
ATOM 939 C C . LEU A 1 122 ? 5.596 -8.731 -10.679 1.00 95.81 122 LEU A C 1
ATOM 941 O O . LEU A 1 122 ? 4.890 -7.863 -10.169 1.00 95.81 122 LEU A O 1
ATOM 945 N N . MET A 1 123 ? 5.077 -9.867 -11.154 1.00 95.44 123 MET A N 1
ATOM 946 C CA . MET A 1 123 ? 3.641 -10.154 -11.081 1.00 95.44 123 MET A CA 1
ATOM 947 C C . MET A 1 123 ? 3.130 -10.175 -9.636 1.00 95.44 123 MET A C 1
ATOM 949 O O . MET A 1 123 ? 2.125 -9.527 -9.330 1.00 95.44 123 MET A O 1
ATOM 953 N N . PHE A 1 124 ? 3.834 -10.864 -8.732 1.00 96.00 124 PHE A N 1
ATOM 954 C CA . PHE A 1 124 ? 3.479 -10.883 -7.313 1.00 96.00 124 PHE A CA 1
ATOM 955 C C . PHE A 1 124 ? 3.604 -9.508 -6.664 1.00 96.00 124 PHE A C 1
ATOM 957 O O . PHE A 1 124 ? 2.738 -9.131 -5.872 1.00 96.00 124 PHE A O 1
ATOM 964 N N . TYR A 1 125 ? 4.638 -8.742 -7.015 1.00 95.19 125 TYR A N 1
ATOM 965 C CA . TYR A 1 125 ? 4.818 -7.377 -6.537 1.00 95.19 125 TYR A CA 1
ATOM 966 C C . TYR A 1 125 ? 3.630 -6.490 -6.929 1.00 95.19 125 TYR A C 1
ATOM 968 O O . TYR A 1 125 ? 3.006 -5.888 -6.054 1.00 95.19 125 TYR A O 1
ATOM 976 N N . LEU A 1 126 ? 3.264 -6.469 -8.216 1.00 94.62 126 LEU A N 1
ATOM 977 C CA . LEU A 1 126 ? 2.146 -5.673 -8.732 1.00 94.62 126 LEU A CA 1
ATOM 978 C C . LEU A 1 126 ? 0.816 -6.080 -8.090 1.00 94.62 126 LEU A C 1
ATOM 980 O O . LEU A 1 126 ? 0.024 -5.217 -7.713 1.00 94.62 126 LEU A O 1
ATOM 984 N N . PHE A 1 127 ? 0.578 -7.382 -7.918 1.00 93.56 127 PHE A N 1
ATOM 985 C CA . PHE A 1 127 ? -0.627 -7.886 -7.260 1.00 93.56 127 PHE A CA 1
ATOM 986 C C . PHE A 1 127 ? -0.689 -7.498 -5.776 1.00 93.56 127 PHE A C 1
ATOM 988 O O . PHE A 1 127 ? -1.721 -7.035 -5.287 1.00 93.56 127 PHE A O 1
ATOM 995 N N . ASN A 1 128 ? 0.414 -7.650 -5.042 1.00 92.94 128 ASN A N 1
ATOM 996 C CA . ASN A 1 128 ? 0.483 -7.266 -3.634 1.00 92.94 128 ASN A CA 1
ATOM 997 C C . ASN A 1 128 ? 0.283 -5.750 -3.472 1.00 92.94 128 ASN A C 1
ATOM 999 O O . ASN A 1 128 ? -0.526 -5.310 -2.653 1.00 92.94 128 ASN A O 1
ATOM 1003 N N . GLN A 1 129 ? 0.937 -4.950 -4.315 1.00 92.56 129 GLN A N 1
ATOM 1004 C CA . GLN A 1 129 ? 0.736 -3.506 -4.360 1.00 92.56 129 GLN A CA 1
ATOM 1005 C C . GLN A 1 129 ? -0.730 -3.146 -4.638 1.00 92.56 129 GLN A C 1
ATOM 1007 O O . GLN A 1 129 ? -1.307 -2.323 -3.926 1.00 92.56 129 GLN A O 1
ATOM 1012 N N . GLN A 1 130 ? -1.369 -3.801 -5.611 1.00 91.19 130 GLN A N 1
ATOM 1013 C CA . GLN A 1 130 ? -2.785 -3.593 -5.916 1.00 91.19 130 GLN A CA 1
ATOM 1014 C C . GLN A 1 130 ? -3.677 -3.847 -4.691 1.00 91.19 130 GLN A C 1
ATOM 1016 O O . GLN A 1 130 ? -4.533 -3.016 -4.382 1.00 91.19 130 GLN A O 1
ATOM 1021 N N . GLN A 1 131 ? -3.458 -4.946 -3.962 1.00 91.12 131 GLN A N 1
ATOM 1022 C CA . GLN A 1 131 ? -4.221 -5.262 -2.750 1.00 91.12 131 GLN A CA 1
ATOM 1023 C C . GLN A 1 131 ? -4.012 -4.226 -1.638 1.00 91.12 131 GLN A C 1
ATOM 1025 O O . GLN A 1 131 ? -4.982 -3.766 -1.030 1.00 91.12 131 GLN A O 1
ATOM 1030 N N . ARG A 1 132 ? -2.763 -3.811 -1.379 1.00 90.56 132 ARG A N 1
ATOM 1031 C CA . ARG A 1 132 ? -2.466 -2.780 -0.367 1.00 90.56 132 ARG A CA 1
ATOM 1032 C C . ARG A 1 132 ? -3.144 -1.454 -0.698 1.00 90.56 132 ARG A C 1
ATOM 1034 O O . ARG A 1 132 ? -3.791 -0.866 0.168 1.00 90.56 132 ARG A O 1
ATOM 1041 N N . HIS A 1 133 ? -3.050 -1.018 -1.953 1.00 91.06 133 HIS A N 1
ATOM 1042 C CA . HIS A 1 133 ? -3.663 0.226 -2.410 1.00 91.06 133 HIS A CA 1
ATOM 1043 C C . HIS A 1 133 ? -5.193 0.169 -2.325 1.00 91.06 133 HIS A C 1
ATOM 1045 O O . HIS A 1 133 ? -5.806 1.124 -1.845 1.00 91.06 133 HIS A O 1
ATOM 1051 N N . ALA A 1 134 ? -5.812 -0.949 -2.719 1.00 89.75 134 ALA A N 1
ATOM 1052 C CA . ALA A 1 134 ? -7.255 -1.146 -2.598 1.00 89.75 134 ALA A CA 1
ATOM 1053 C C . ALA A 1 134 ? -7.720 -1.073 -1.133 1.00 89.75 134 ALA A C 1
ATOM 1055 O O . ALA A 1 134 ? -8.671 -0.354 -0.821 1.00 89.75 134 ALA A O 1
ATOM 1056 N N . ASN A 1 135 ? -7.000 -1.725 -0.215 1.00 90.12 135 ASN A N 1
ATOM 1057 C CA . ASN A 1 135 ? -7.298 -1.681 1.219 1.00 90.12 135 ASN A CA 1
ATOM 1058 C C . ASN A 1 135 ? -7.173 -0.260 1.790 1.00 90.12 135 ASN A C 1
ATOM 1060 O O . ASN A 1 135 ? -8.085 0.220 2.469 1.00 90.12 135 ASN A O 1
ATOM 1064 N N . ALA A 1 136 ? -6.078 0.442 1.483 1.00 90.69 136 ALA A N 1
ATOM 1065 C CA . ALA A 1 136 ? -5.859 1.816 1.934 1.00 90.69 136 ALA A CA 1
ATOM 1066 C C . ALA A 1 136 ? -6.954 2.768 1.414 1.00 90.69 136 ALA A C 1
ATOM 1068 O O . ALA A 1 136 ? -7.497 3.582 2.168 1.00 90.69 136 AL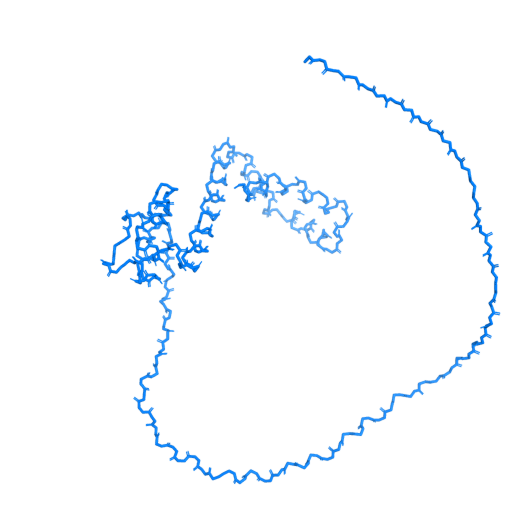A A O 1
ATOM 1069 N N . GLN A 1 137 ? -7.338 2.630 0.141 1.00 89.75 137 GLN A N 1
ATOM 1070 C CA . GLN A 1 137 ? -8.428 3.397 -0.467 1.00 89.75 137 GLN A CA 1
ATOM 1071 C C . GLN A 1 137 ? -9.796 3.058 0.134 1.00 89.75 137 GLN A C 1
ATOM 1073 O O . GLN A 1 137 ? -10.607 3.965 0.347 1.00 89.75 137 GLN A O 1
ATOM 1078 N N . GLY A 1 138 ? -10.052 1.783 0.436 1.00 90.12 138 GLY A N 1
ATOM 1079 C CA . GLY A 1 138 ? -11.281 1.323 1.078 1.00 90.12 138 GLY A CA 1
ATOM 1080 C C . GLY A 1 138 ? -11.469 1.956 2.455 1.00 90.12 138 GLY A C 1
ATOM 1081 O O . GLY A 1 138 ? -12.518 2.543 2.736 1.00 90.12 138 GLY A O 1
ATOM 1082 N N . ILE A 1 139 ? -10.424 1.921 3.287 1.00 89.50 139 ILE A N 1
ATOM 1083 C CA . ILE A 1 139 ? -10.441 2.559 4.608 1.00 89.50 139 ILE A CA 1
ATOM 1084 C C . ILE A 1 139 ? -10.582 4.077 4.468 1.00 89.50 139 ILE A C 1
ATOM 1086 O O . ILE A 1 139 ? -11.475 4.655 5.087 1.00 89.50 139 ILE A O 1
ATOM 1090 N N . SER A 1 140 ? -9.789 4.725 3.605 1.00 91.62 140 SER A N 1
ATOM 1091 C CA . SER A 1 140 ? -9.879 6.177 3.373 1.00 91.62 140 SER A CA 1
ATOM 1092 C C . SER A 1 140 ? -11.295 6.609 2.974 1.00 91.62 140 SER A C 1
ATOM 1094 O O . SER A 1 140 ? -11.836 7.567 3.529 1.00 91.62 140 SER A O 1
ATOM 1096 N N . SER A 1 141 ? -11.928 5.871 2.060 1.00 91.06 141 SER A N 1
ATOM 1097 C CA . SER A 1 141 ? -13.306 6.115 1.626 1.00 91.06 141 SER A CA 1
ATOM 1098 C C . SER A 1 141 ? -14.304 5.967 2.773 1.00 91.06 141 SER A C 1
ATOM 1100 O O . SER A 1 141 ? -15.199 6.799 2.916 1.00 91.06 141 SER A O 1
ATOM 1102 N N . LYS A 1 142 ? -14.147 4.954 3.637 1.00 87.81 142 LYS A N 1
ATOM 1103 C CA . LYS A 1 142 ? -15.054 4.760 4.774 1.00 87.81 142 LYS A CA 1
ATOM 1104 C C . LYS A 1 142 ? -14.934 5.878 5.802 1.00 87.81 142 LYS A C 1
ATOM 1106 O O . LYS A 1 142 ? -15.963 6.417 6.212 1.00 87.81 142 LYS A O 1
ATOM 1111 N N . VAL A 1 143 ? -13.704 6.242 6.168 1.00 91.62 143 VAL A N 1
ATOM 1112 C CA . VAL A 1 143 ? -13.425 7.343 7.101 1.00 91.62 143 VAL A CA 1
ATOM 1113 C C . VAL A 1 143 ? -14.058 8.635 6.587 1.00 91.62 143 VAL A C 1
ATOM 1115 O O . VAL A 1 143 ? -14.729 9.332 7.339 1.00 91.62 143 VAL A O 1
ATOM 1118 N N . LYS A 1 144 ? -13.924 8.916 5.286 1.00 92.25 144 LYS A N 1
ATOM 1119 C CA . LYS A 1 144 ? -14.551 10.085 4.652 1.00 92.25 144 LYS A CA 1
ATOM 1120 C C . LYS A 1 144 ? -16.080 9.998 4.607 1.00 92.25 144 LYS A C 1
ATOM 1122 O O . LYS A 1 144 ? -16.736 11.021 4.745 1.00 92.25 144 LYS A O 1
ATOM 1127 N N . SER A 1 145 ? -16.649 8.803 4.425 1.00 91.31 145 SER A N 1
ATOM 1128 C CA . SER A 1 145 ? -18.107 8.613 4.342 1.00 91.31 145 SER A CA 1
ATOM 1129 C C . SER A 1 145 ? -18.835 8.824 5.673 1.00 91.31 145 SER A C 1
ATOM 1131 O O . SER A 1 145 ? -19.960 9.313 5.679 1.00 91.31 145 SER A O 1
ATOM 1133 N N . ASN A 1 146 ? -18.217 8.444 6.798 1.00 92.50 146 ASN A N 1
ATOM 1134 C CA . ASN A 1 146 ? -18.775 8.645 8.135 1.00 92.50 146 ASN A CA 1
ATOM 1135 C C . ASN A 1 146 ? -17.642 8.883 9.152 1.00 92.50 146 ASN A C 1
ATOM 1137 O O . ASN A 1 146 ? -17.215 7.947 9.839 1.00 92.50 146 ASN A O 1
ATOM 1141 N N . PRO A 1 147 ? -17.135 10.125 9.241 1.00 93.50 147 PRO A N 1
ATOM 1142 C CA . PRO A 1 147 ? -16.011 10.452 10.110 1.00 93.50 147 PRO A CA 1
ATOM 1143 C C . PRO A 1 147 ? -16.370 10.342 11.595 1.00 93.50 147 PRO A C 1
ATOM 1145 O O . PRO A 1 147 ? -15.531 9.921 12.388 1.00 93.50 147 PRO A O 1
ATOM 1148 N N . THR A 1 148 ? -17.612 10.662 11.974 1.00 94.75 148 THR A N 1
ATOM 1149 C CA . THR A 1 148 ? -18.078 10.601 13.367 1.00 94.75 148 THR A CA 1
ATOM 1150 C C . THR A 1 148 ? -18.060 9.171 13.896 1.00 94.75 148 THR A C 1
ATOM 1152 O O . THR A 1 148 ? -17.414 8.910 14.905 1.00 94.75 148 THR A O 1
ATOM 1155 N N . ALA A 1 149 ? -18.659 8.221 13.170 1.00 90.75 149 ALA A N 1
ATOM 1156 C CA . ALA A 1 149 ? -18.665 6.819 13.589 1.00 90.75 149 ALA A CA 1
ATOM 1157 C C . ALA A 1 149 ? -17.248 6.222 13.642 1.00 90.75 149 ALA A C 1
ATOM 1159 O O . ALA A 1 149 ? -16.941 5.408 14.511 1.00 90.75 149 ALA A O 1
ATOM 1160 N N . PHE A 1 150 ? -16.355 6.630 12.731 1.00 92.06 150 PHE A N 1
ATOM 1161 C CA . PHE A 1 150 ? -14.962 6.182 12.783 1.00 92.06 150 PHE A CA 1
ATOM 1162 C C . PHE A 1 150 ? -14.205 6.782 13.977 1.00 92.06 150 PHE A C 1
ATOM 1164 O O . PHE A 1 150 ? -13.378 6.102 14.584 1.00 92.06 150 PHE A O 1
ATOM 1171 N N . LYS A 1 151 ? -14.507 8.030 14.357 1.00 94.06 151 LYS A N 1
ATOM 1172 C CA . LYS A 1 151 ? -13.953 8.665 15.557 1.00 94.06 151 LYS A CA 1
ATOM 1173 C C . LYS A 1 151 ? -14.418 7.951 16.829 1.00 94.06 151 LYS A C 1
ATOM 1175 O O . LYS A 1 151 ? -13.573 7.600 17.645 1.00 94.06 151 LYS A O 1
ATOM 1180 N N . GLU A 1 152 ? -15.712 7.664 16.951 1.00 93.38 152 GLU A N 1
ATOM 1181 C CA . GLU A 1 152 ? -16.272 6.880 18.064 1.00 93.38 152 GLU A CA 1
ATOM 1182 C C . GLU A 1 152 ? -15.621 5.494 18.155 1.00 93.38 152 GLU A C 1
ATOM 1184 O O . GLU A 1 152 ? -15.240 5.046 19.235 1.00 93.38 152 GLU A O 1
ATOM 1189 N N . PHE A 1 153 ? -15.412 4.832 17.012 1.00 92.81 153 PHE A N 1
ATOM 1190 C CA . PHE A 1 153 ? -14.666 3.576 16.958 1.00 92.81 153 PHE A CA 1
ATOM 1191 C C . PHE A 1 153 ? -13.228 3.735 17.479 1.00 92.81 153 PHE A C 1
ATOM 1193 O O . PHE A 1 153 ? -12.774 2.915 18.275 1.00 92.81 153 PHE A O 1
ATOM 1200 N N . CYS A 1 154 ? -12.512 4.790 17.072 1.00 93.19 154 CYS A N 1
ATOM 1201 C CA . CYS A 1 154 ? -11.155 5.068 17.554 1.00 93.19 154 CYS A CA 1
ATOM 1202 C C . CYS A 1 154 ? -11.112 5.321 19.067 1.00 93.19 154 CYS A C 1
ATOM 1204 O O . CYS A 1 154 ? -10.182 4.875 19.737 1.00 93.19 154 CYS A O 1
ATOM 1206 N N . GLU A 1 155 ? -12.091 6.045 19.605 1.00 95.94 155 GLU A N 1
ATOM 1207 C CA . GLU A 1 155 ? -12.211 6.319 21.040 1.00 95.94 155 GLU A CA 1
ATOM 1208 C C . GLU A 1 155 ? -12.519 5.039 21.823 1.00 95.94 155 GLU A C 1
ATOM 1210 O O . GLU A 1 155 ? -11.847 4.737 22.809 1.00 95.94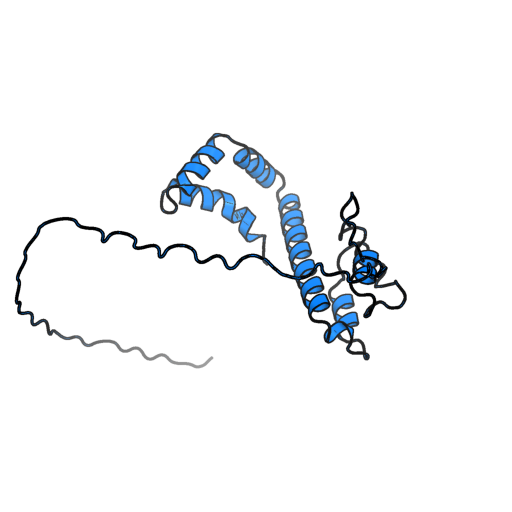 155 GLU A O 1
ATOM 1215 N N . MET A 1 156 ? -13.464 4.236 21.329 1.00 94.44 156 MET A N 1
ATOM 1216 C CA . MET A 1 156 ? -13.801 2.927 21.882 1.00 94.44 156 MET A CA 1
ATOM 1217 C C . MET A 1 156 ? -12.584 1.995 21.893 1.00 94.44 156 MET A C 1
ATOM 1219 O O . MET A 1 156 ? -12.288 1.399 22.928 1.00 94.44 156 MET A O 1
ATOM 1223 N N . TYR A 1 157 ? -11.829 1.929 20.792 1.00 93.19 157 TYR A N 1
ATOM 1224 C CA . TYR A 1 157 ? -10.623 1.105 20.676 1.00 93.19 157 TYR A CA 1
ATOM 1225 C C . TYR A 1 157 ? -9.530 1.504 21.679 1.00 93.19 157 TYR A C 1
ATOM 1227 O O . TYR A 1 157 ? -8.830 0.644 22.205 1.00 93.19 157 TYR A O 1
ATOM 1235 N N . LYS A 1 158 ? -9.399 2.802 21.979 1.00 94.69 158 LYS A N 1
ATOM 1236 C CA . LYS A 1 158 ? -8.439 3.329 22.965 1.00 94.69 158 LYS A CA 1
ATOM 1237 C C . LYS A 1 158 ? -8.890 3.152 24.417 1.00 94.69 158 LYS A C 1
ATOM 1239 O O . LYS A 1 158 ? -8.117 3.441 25.328 1.00 94.69 158 LYS A O 1
ATOM 1244 N N . SER A 1 159 ? -10.131 2.732 24.656 1.00 96.50 159 SER A N 1
ATOM 1245 C CA . SER A 1 159 ? -10.663 2.610 26.011 1.00 96.50 159 SER A CA 1
ATOM 1246 C C . SER A 1 159 ? -10.069 1.410 26.758 1.00 96.50 159 SER A C 1
ATOM 1248 O O . SER A 1 159 ? -9.931 0.311 26.218 1.00 96.50 159 SER A O 1
ATOM 1250 N N . GLN A 1 160 ? -9.793 1.595 28.050 1.00 96.56 160 GLN A N 1
ATOM 1251 C CA . GLN A 1 160 ? -9.288 0.525 28.918 1.00 96.56 160 GLN A CA 1
ATOM 1252 C C . GLN A 1 160 ? -10.306 -0.617 29.089 1.00 96.56 160 GLN A C 1
ATOM 1254 O O . GLN A 1 160 ? -9.935 -1.779 29.245 1.00 96.56 160 GLN A O 1
ATOM 1259 N N . GLN A 1 161 ? -11.604 -0.299 29.010 1.00 94.44 161 GLN A N 1
ATOM 1260 C CA . GLN A 1 161 ? -12.679 -1.294 29.033 1.00 94.44 161 GLN A CA 1
ATOM 1261 C C . GLN A 1 161 ? -12.580 -2.243 27.837 1.00 94.44 161 GLN A C 1
ATOM 1263 O O . GLN A 1 161 ? -12.619 -3.460 28.010 1.00 94.44 161 GLN A O 1
ATOM 1268 N N . PHE A 1 162 ? -12.414 -1.700 26.628 1.00 94.62 162 PHE A N 1
ATOM 1269 C CA . PHE A 1 162 ? -12.300 -2.517 25.425 1.00 94.62 162 PHE A CA 1
ATOM 1270 C C . PHE A 1 162 ? -11.024 -3.364 25.429 1.00 94.62 162 PHE A C 1
ATOM 1272 O O . PHE A 1 162 ? -11.060 -4.537 25.057 1.00 94.62 162 PHE A O 1
ATOM 1279 N N . GLU A 1 163 ? -9.916 -2.812 25.921 1.00 95.38 163 GLU A N 1
ATOM 1280 C CA . GLU A 1 163 ? -8.666 -3.549 26.109 1.00 95.38 163 GLU A CA 1
ATOM 1281 C C . GLU A 1 163 ? -8.849 -4.749 27.061 1.00 95.38 163 GLU A C 1
ATOM 1283 O O . GLU A 1 163 ? -8.418 -5.863 26.758 1.00 95.38 163 GLU A O 1
ATOM 1288 N N . HIS A 1 164 ? -9.542 -4.554 28.188 1.00 95.62 164 HIS A N 1
ATOM 1289 C CA . HIS A 1 164 ? -9.842 -5.628 29.135 1.00 95.62 164 HIS A CA 1
ATOM 1290 C C . HIS A 1 164 ? -10.712 -6.728 28.509 1.00 95.62 164 HIS A C 1
ATOM 1292 O O . HIS A 1 164 ? -10.341 -7.902 28.560 1.00 95.62 164 HIS A O 1
ATOM 1298 N N . ILE A 1 165 ? -11.822 -6.357 27.861 1.00 94.56 165 ILE A N 1
ATOM 1299 C CA . ILE A 1 165 ? -12.723 -7.309 27.188 1.00 94.56 165 ILE A CA 1
ATOM 1300 C C . ILE A 1 165 ? -11.961 -8.081 26.098 1.00 94.56 165 ILE A C 1
ATOM 1302 O O . ILE A 1 165 ? -12.137 -9.290 25.962 1.00 94.56 165 ILE A O 1
ATOM 1306 N N . THR A 1 166 ? -11.053 -7.421 25.374 1.00 94.69 166 THR A N 1
ATOM 1307 C CA . THR A 1 166 ? -10.215 -8.061 24.347 1.00 94.69 166 THR A CA 1
ATOM 1308 C C . THR A 1 166 ? -9.256 -9.093 24.945 1.00 94.69 166 THR A C 1
ATOM 1310 O O . THR A 1 166 ? -9.108 -10.180 24.388 1.00 94.69 166 THR A O 1
ATOM 1313 N N . ARG A 1 167 ? -8.644 -8.816 26.106 1.00 95.38 167 ARG A N 1
ATOM 1314 C CA . ARG A 1 167 ? -7.803 -9.803 26.811 1.00 95.38 167 ARG A CA 1
ATOM 1315 C C . ARG A 1 167 ? -8.605 -11.023 27.264 1.00 95.38 167 ARG A C 1
ATOM 1317 O O . ARG A 1 167 ? -8.154 -12.150 27.081 1.00 95.38 167 ARG A O 1
ATOM 1324 N N . VAL A 1 168 ? -9.798 -10.809 27.820 1.00 95.25 168 VAL A N 1
ATOM 1325 C CA . VAL A 1 168 ? -10.690 -11.905 28.241 1.00 95.25 168 VAL A CA 1
ATOM 1326 C C . VAL A 1 168 ? -11.130 -12.741 27.036 1.00 95.25 168 VAL A C 1
ATOM 1328 O O . VAL A 1 168 ? -11.084 -13.971 27.086 1.00 95.25 168 VAL A O 1
ATOM 1331 N N . ALA A 1 169 ? -11.484 -12.082 25.931 1.00 95.94 169 ALA A N 1
ATOM 1332 C CA . ALA A 1 169 ? -11.833 -12.730 24.672 1.00 95.94 169 ALA A CA 1
ATOM 1333 C C . ALA A 1 169 ? -10.679 -13.563 24.090 1.00 95.94 169 ALA A C 1
ATOM 1335 O O . ALA A 1 169 ? -10.923 -14.640 23.549 1.00 95.94 169 ALA A O 1
ATOM 1336 N N . ALA A 1 170 ? -9.432 -13.097 24.219 1.00 95.12 170 ALA A N 1
ATOM 1337 C CA . ALA A 1 170 ? -8.255 -13.828 23.752 1.00 95.12 170 ALA A CA 1
ATOM 1338 C C . ALA A 1 170 ? -8.041 -15.143 24.521 1.00 95.12 170 ALA A C 1
ATOM 1340 O O . ALA A 1 170 ? -7.674 -16.150 23.9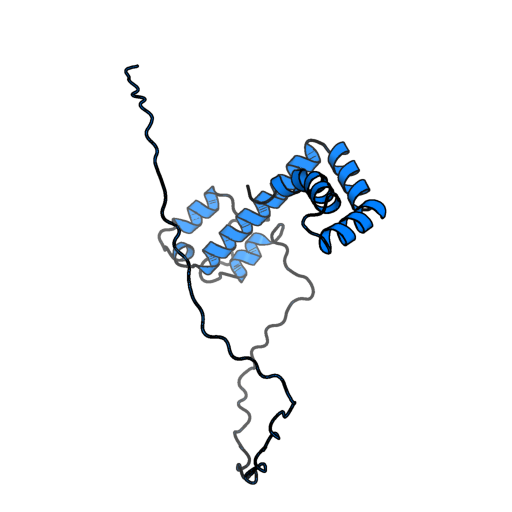19 1.00 95.12 170 ALA A O 1
ATOM 1341 N N . LEU A 1 171 ? -8.313 -15.151 25.831 1.00 96.19 171 LEU A N 1
ATOM 1342 C CA . LEU A 1 171 ? -8.244 -16.359 26.660 1.00 96.19 171 LEU A CA 1
ATOM 1343 C C . LEU A 1 171 ? -9.399 -17.327 26.369 1.00 96.19 171 LEU A C 1
ATOM 1345 O O . LEU A 1 171 ? -9.206 -18.539 26.397 1.00 96.19 171 LEU A O 1
ATOM 1349 N N . ASN A 1 172 ? -10.594 -16.802 26.073 1.00 95.44 172 ASN A N 1
ATOM 1350 C CA . ASN A 1 172 ? -11.798 -17.598 25.832 1.00 95.44 172 ASN A CA 1
ATOM 1351 C C . ASN A 1 172 ? -12.492 -17.210 24.510 1.00 95.44 172 ASN A C 1
ATOM 1353 O O . ASN A 1 172 ? -13.512 -16.519 24.527 1.00 95.44 172 ASN A O 1
ATOM 1357 N N . PRO A 1 173 ? -12.038 -17.726 23.351 1.00 92.94 173 PRO A N 1
ATOM 1358 C CA . PRO A 1 173 ? -12.527 -17.291 22.034 1.00 92.94 173 PRO A CA 1
ATOM 1359 C C . PRO A 1 173 ? -14.016 -17.553 21.749 1.00 92.94 173 PRO A C 1
ATOM 1361 O O . PRO A 1 173 ? -14.573 -17.023 20.791 1.00 92.94 173 PRO A O 1
ATOM 1364 N N . ARG A 1 174 ? -14.678 -18.402 22.547 1.00 94.25 174 ARG A N 1
ATOM 1365 C CA . ARG A 1 174 ? -16.111 -18.736 22.413 1.00 94.25 174 ARG A CA 1
ATOM 1366 C C . ARG A 1 174 ? -17.008 -17.993 23.406 1.00 94.25 174 ARG A C 1
ATOM 1368 O O . ARG A 1 174 ? -18.218 -18.232 23.417 1.00 94.25 174 ARG A O 1
ATOM 1375 N N . SER A 1 175 ? -16.433 -17.133 24.244 1.00 95.06 175 SER A N 1
ATOM 1376 C CA . SER A 1 175 ? -17.165 -16.410 25.278 1.00 95.06 175 SER A CA 1
ATOM 1377 C C . SER A 1 175 ? -18.092 -15.335 24.691 1.00 95.06 175 SER A C 1
ATOM 1379 O O . SER A 1 175 ? -18.092 -15.059 23.486 1.00 95.06 175 SER A O 1
ATOM 1381 N N . LYS A 1 176 ? -18.931 -14.731 25.540 1.00 95.12 176 LYS A N 1
ATOM 1382 C CA . LYS A 1 176 ? -19.823 -13.638 25.118 1.00 95.12 176 LYS A CA 1
ATOM 1383 C C . LYS A 1 176 ? -19.018 -12.382 24.776 1.00 95.12 176 LYS A C 1
ATOM 1385 O O . LYS A 1 176 ? -19.318 -11.723 23.787 1.00 95.12 176 LYS A O 1
ATOM 1390 N N . GLU A 1 177 ? -17.957 -12.132 25.532 1.00 94.56 177 GLU A N 1
ATOM 1391 C CA . GLU A 1 177 ? -16.989 -11.050 25.351 1.00 94.56 177 GLU A CA 1
ATOM 1392 C C . GLU A 1 177 ? -16.298 -11.159 23.986 1.00 94.56 177 GLU A C 1
ATOM 1394 O O . GLU A 1 177 ? -16.197 -10.173 23.262 1.00 94.56 177 GLU A O 1
ATOM 1399 N N . ALA A 1 178 ? -15.901 -12.369 23.571 1.00 94.81 178 ALA A N 1
ATOM 1400 C CA . ALA A 1 178 ? -15.310 -12.588 22.250 1.00 94.81 178 ALA A CA 1
ATOM 1401 C C . ALA A 1 178 ? -16.280 -12.256 21.107 1.00 94.81 178 ALA A C 1
ATOM 1403 O O . ALA A 1 178 ? -15.898 -11.618 20.122 1.00 94.81 178 ALA A O 1
ATOM 1404 N N . LYS A 1 179 ? -17.559 -12.628 21.253 1.00 95.62 179 LYS A N 1
ATOM 1405 C CA . LYS A 1 179 ? -18.606 -12.257 20.288 1.00 95.62 179 LYS A CA 1
ATOM 1406 C C . LYS A 1 179 ? -18.839 -10.748 20.255 1.00 95.62 179 LYS A C 1
ATOM 1408 O O . LYS A 1 179 ? -19.047 -10.194 19.179 1.00 95.62 179 LYS A O 1
ATOM 1413 N N . GLU A 1 180 ? -18.789 -10.088 21.408 1.00 94.19 180 GLU A N 1
ATOM 1414 C CA . GLU A 1 180 ? -18.936 -8.637 21.512 1.00 94.19 180 GLU A CA 1
ATOM 1415 C C . GLU A 1 180 ? -17.781 -7.891 20.830 1.00 94.19 180 GLU A C 1
ATOM 1417 O O . GLU A 1 180 ? -18.022 -6.985 20.030 1.00 94.19 180 GLU A O 1
ATOM 1422 N N . VAL A 1 181 ? -16.535 -8.300 21.084 1.00 95.06 181 VAL A N 1
ATOM 1423 C CA . VAL A 1 181 ? -15.348 -7.735 20.422 1.00 95.06 181 VAL A CA 1
ATOM 1424 C C . VAL A 1 181 ? -15.464 -7.891 18.910 1.00 95.06 181 VAL A C 1
ATOM 1426 O O . VAL A 1 181 ? -15.290 -6.918 18.174 1.00 95.06 181 VAL A O 1
ATOM 1429 N N . LEU A 1 182 ? -15.833 -9.086 18.438 1.00 93.44 182 LEU A N 1
ATOM 1430 C CA . LEU A 1 182 ? -16.020 -9.332 17.013 1.00 93.44 182 LEU A CA 1
ATOM 1431 C C . LEU A 1 182 ? -17.105 -8.422 16.426 1.00 93.44 182 LEU A C 1
ATOM 1433 O O . LEU A 1 182 ? -16.860 -7.782 15.409 1.00 93.44 182 LEU A O 1
ATOM 1437 N N . ALA A 1 183 ? -18.262 -8.300 17.081 1.00 92.94 183 ALA A N 1
ATOM 1438 C CA . ALA A 1 183 ? -19.352 -7.446 16.612 1.00 92.94 183 ALA A CA 1
ATOM 1439 C C . ALA A 1 183 ? -18.934 -5.970 16.475 1.00 92.94 183 ALA A C 1
ATOM 1441 O O . ALA A 1 183 ? -19.349 -5.300 15.528 1.00 92.94 183 ALA A O 1
ATOM 1442 N N . ARG A 1 184 ? -18.081 -5.471 17.379 1.00 91.38 184 ARG A N 1
ATOM 1443 C CA . ARG A 1 184 ? -17.570 -4.090 17.353 1.00 91.38 184 ARG A CA 1
ATOM 1444 C C . ARG A 1 184 ? -16.508 -3.860 16.271 1.00 91.38 184 ARG A C 1
ATOM 1446 O O . ARG A 1 184 ? -16.471 -2.785 15.678 1.00 91.38 184 ARG A O 1
ATOM 1453 N N . VAL A 1 185 ? -15.653 -4.846 15.995 1.00 92.12 185 VAL A N 1
ATOM 1454 C CA . VAL A 1 185 ? -14.504 -4.710 15.074 1.00 92.12 185 VAL A CA 1
ATO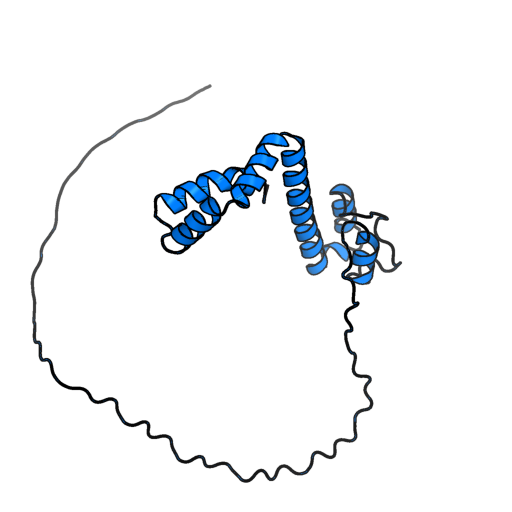M 1455 C C . VAL A 1 185 ? -14.842 -5.126 13.634 1.00 92.12 185 VAL A C 1
ATOM 1457 O O . VAL A 1 185 ? -14.312 -4.568 12.669 1.00 92.12 185 VAL A O 1
ATOM 1460 N N . GLN A 1 186 ? -15.781 -6.057 13.460 1.00 90.25 186 GLN A N 1
ATOM 1461 C CA . GLN A 1 186 ? -16.207 -6.588 12.164 1.00 90.25 186 GLN A CA 1
ATOM 1462 C C . GLN A 1 186 ? -16.600 -5.512 11.131 1.00 90.25 186 GLN A C 1
ATOM 1464 O O . GLN A 1 186 ? -16.217 -5.667 9.968 1.00 90.25 186 GLN A O 1
ATOM 1469 N N . PRO A 1 187 ? -17.308 -4.415 11.475 1.00 86.44 187 PRO A N 1
ATOM 1470 C CA . PRO A 1 187 ? -17.653 -3.376 10.504 1.00 86.44 187 PRO A CA 1
ATOM 1471 C C . PRO A 1 187 ? -16.436 -2.723 9.838 1.00 86.44 187 PRO A C 1
ATOM 1473 O O . PRO A 1 187 ? -16.518 -2.347 8.669 1.00 86.44 187 PRO A O 1
ATOM 1476 N N . VAL A 1 188 ? -15.318 -2.608 10.561 1.00 85.94 188 VAL A N 1
ATOM 1477 C CA . VAL A 1 188 ? -14.065 -2.043 10.041 1.00 85.94 188 VAL A CA 1
ATOM 1478 C C . VAL A 1 188 ? -13.287 -3.097 9.252 1.00 85.94 188 VAL A C 1
ATOM 1480 O O . VAL A 1 188 ? -12.787 -2.801 8.169 1.00 85.94 188 VAL A O 1
ATOM 1483 N N . LEU A 1 189 ? -13.252 -4.349 9.724 1.00 85.62 189 LEU A N 1
ATOM 1484 C CA . LEU A 1 189 ? -12.546 -5.437 9.033 1.00 85.62 189 LEU A CA 1
ATOM 1485 C C . LEU A 1 189 ? -13.160 -5.806 7.680 1.00 85.62 189 LEU A C 1
ATOM 1487 O O . LEU A 1 189 ? -12.422 -6.130 6.759 1.00 85.62 189 LEU A O 1
ATOM 1491 N N . ARG A 1 190 ? -14.486 -5.699 7.515 1.00 84.44 190 ARG A N 1
ATOM 1492 C CA . ARG A 1 190 ? -15.172 -5.986 6.234 1.00 84.44 190 ARG A CA 1
ATOM 1493 C C . ARG A 1 190 ? -14.751 -5.073 5.074 1.00 84.44 190 ARG A C 1
ATOM 1495 O O . ARG A 1 190 ? -15.195 -5.285 3.949 1.00 84.44 190 ARG A O 1
ATOM 1502 N N . ILE A 1 191 ? -13.970 -4.033 5.349 1.00 77.12 191 ILE A N 1
ATOM 1503 C CA . ILE A 1 191 ? -13.457 -3.099 4.346 1.00 77.12 191 ILE A CA 1
ATOM 1504 C C . ILE A 1 191 ? -12.147 -3.616 3.740 1.00 77.12 191 ILE A C 1
ATOM 1506 O O . ILE A 1 191 ? -11.863 -3.317 2.583 1.00 77.12 191 ILE A O 1
ATOM 1510 N N . ALA A 1 192 ? -11.365 -4.386 4.502 1.00 64.62 192 ALA A N 1
ATOM 1511 C CA . ALA A 1 192 ? -10.120 -4.976 4.032 1.00 64.62 192 ALA A CA 1
ATOM 1512 C C . ALA A 1 192 ? -10.405 -6.252 3.217 1.00 64.62 192 ALA A C 1
ATOM 1514 O O . ALA A 1 192 ? -11.180 -7.102 3.652 1.00 64.62 192 ALA A O 1
ATOM 1515 N N . GLY A 1 193 ? -9.767 -6.392 2.052 1.00 58.53 193 GLY A N 1
ATOM 1516 C CA . GLY A 1 193 ? -9.825 -7.601 1.219 1.00 58.53 193 GLY A CA 1
ATOM 1517 C C . GLY A 1 193 ? -10.991 -7.668 0.228 1.00 58.53 193 GLY A C 1
ATOM 1518 O O . GLY A 1 193 ? -11.489 -8.760 -0.036 1.00 58.53 193 GLY A O 1
ATOM 1519 N N . ARG A 1 194 ? -11.450 -6.519 -0.283 1.00 51.50 194 ARG A N 1
ATOM 1520 C CA . ARG A 1 194 ? -12.494 -6.448 -1.314 1.00 51.50 194 ARG A CA 1
ATOM 1521 C C . ARG A 1 194 ? -11.931 -6.447 -2.729 1.00 51.50 194 ARG A C 1
ATOM 1523 O O . ARG A 1 194 ? -10.850 -5.850 -2.920 1.00 51.50 194 ARG A O 1
#

Foldseek 3Di:
DDDDDDDDDDDDDDDDDDDDDDDDDDDDDDDDDDDPPDDPDPPPPPPDPPPVPDPPPDPPDDDDDDPDDDDQQACVQQVCCVVCCVLVVVSGQDPHRHADDPVSVVCSCPDPVNVCVPPPVNVVVNVVSVLVVQLVVLLVVVCVVCVPVVVVLVVCCPDPVLVVLVVVCVVPVPDPSVVVNCVSCVVSCVSHPD